Protein AF-A0A961S696-F1 (afdb_monomer)

Solvent-accessible surface area (backbone atoms only — not comparable to full-atom values): 10939 Å² total; per-residue (Å²): 118,86,82,68,58,79,94,33,29,43,33,52,45,24,25,41,65,41,51,75,72,65,52,53,71,66,63,35,52,54,51,33,55,53,41,26,50,75,64,73,42,70,90,41,42,86,39,52,52,89,80,47,53,74,67,54,49,50,43,50,48,51,37,27,63,50,55,74,67,54,72,62,45,81,37,68,44,78,56,74,91,49,58,70,73,61,32,56,55,50,47,54,49,51,39,51,52,37,64,74,67,68,40,47,70,50,77,47,69,92,51,52,67,59,47,56,73,57,42,76,63,39,75,44,70,53,96,93,38,79,69,44,74,40,38,38,71,47,46,69,77,58,42,82,43,70,67,49,39,50,63,67,42,95,59,84,85,74,89,76,58,97,82,43,48,58,97,85,38,72,48,87,90,67,71,81,75,82,73,82,128

pLDDT: mean 86.42, std 13.94, range [35.19, 98.0]

Radius of gyration: 22.57 Å; 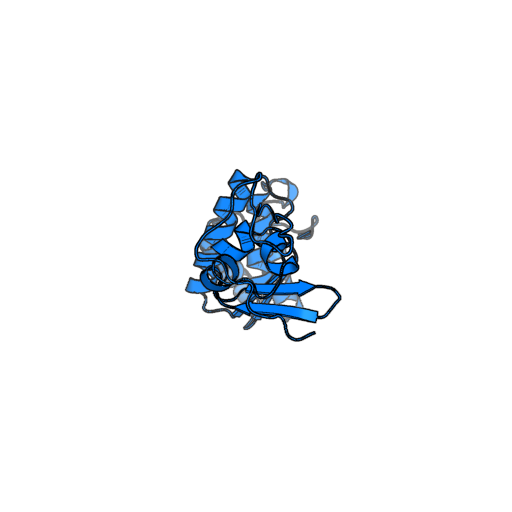Cα contacts (8 Å, |Δi|>4): 211; chains: 1; bounding box: 60×27×62 Å

Structure (mmCIF, N/CA/C/O backbone):
data_AF-A0A961S696-F1
#
_entry.id   AF-A0A961S696-F1
#
loop_
_atom_site.group_PDB
_atom_site.id
_atom_site.type_symbol
_atom_site.label_atom_id
_atom_site.label_alt_id
_atom_site.label_comp_id
_atom_site.label_asym_id
_atom_site.label_entity_id
_atom_site.label_seq_id
_atom_site.pdbx_PDB_ins_code
_atom_site.Cartn_x
_atom_site.Cartn_y
_atom_site.Cartn_z
_atom_site.occupancy
_atom_site.B_iso_or_equiv
_atom_site.auth_seq_id
_atom_site.auth_comp_id
_atom_site.auth_asym_id
_atom_site.auth_atom_id
_atom_site.pdbx_PDB_model_num
ATOM 1 N N . SER A 1 1 ? 1.425 10.814 0.928 1.00 42.38 1 SER A N 1
ATOM 2 C CA . SER A 1 1 ? 1.347 11.245 2.350 1.00 42.38 1 SER A CA 1
ATOM 3 C C . SER A 1 1 ? 0.050 10.742 2.979 1.00 42.38 1 SER A C 1
ATOM 5 O O . SER A 1 1 ? -1.004 11.329 2.753 1.00 42.38 1 SER A O 1
ATOM 7 N N . LEU A 1 2 ? 0.071 9.616 3.705 1.00 57.81 2 LEU A N 1
ATOM 8 C CA . LEU A 1 2 ? -1.141 9.082 4.343 1.00 57.81 2 LEU A CA 1
ATOM 9 C C . LEU A 1 2 ? -1.391 9.795 5.679 1.00 57.81 2 LEU A C 1
ATOM 11 O O . LEU A 1 2 ? -0.964 9.351 6.744 1.00 57.81 2 LEU A O 1
ATOM 15 N N . ALA A 1 3 ? -2.080 10.934 5.612 1.00 69.94 3 ALA A N 1
ATOM 16 C CA . ALA A 1 3 ? -2.466 11.703 6.787 1.00 69.94 3 ALA A CA 1
ATOM 17 C C . ALA A 1 3 ? -3.555 10.955 7.576 1.00 69.94 3 ALA A C 1
ATOM 19 O O . ALA A 1 3 ? -4.744 10.951 7.232 1.00 69.94 3 ALA A O 1
ATOM 20 N N . LEU A 1 4 ? -3.137 10.271 8.635 1.00 90.25 4 LEU A N 1
ATOM 21 C CA . LEU A 1 4 ? -4.025 9.873 9.720 1.00 90.25 4 LEU A CA 1
ATOM 22 C C . LEU A 1 4 ? -4.498 11.128 10.460 1.00 90.25 4 LEU A C 1
ATOM 24 O O . LEU A 1 4 ? -3.760 12.106 10.564 1.00 90.25 4 LEU A O 1
ATOM 28 N N . PHE A 1 5 ? -5.724 11.111 10.972 1.00 93.50 5 PHE A N 1
ATOM 29 C CA . PHE A 1 5 ? -6.254 12.216 11.761 1.00 93.50 5 PHE A CA 1
ATOM 30 C C . PHE A 1 5 ? -5.535 12.246 13.116 1.00 93.50 5 PHE A C 1
ATOM 32 O O . PHE A 1 5 ? -5.688 11.294 13.885 1.00 93.50 5 PHE A O 1
ATOM 39 N N . PRO A 1 6 ? -4.757 13.300 13.431 1.00 91.75 6 PRO A N 1
ATOM 40 C CA . PRO A 1 6 ? -3.889 13.313 14.611 1.00 91.75 6 PRO A CA 1
ATOM 41 C C . PRO A 1 6 ? -4.663 13.450 15.928 1.00 91.75 6 PRO A C 1
ATOM 43 O O . PRO A 1 6 ? -4.148 13.097 16.982 1.00 91.75 6 PRO A O 1
ATOM 46 N N . HIS A 1 7 ? -5.896 13.958 15.863 1.00 92.69 7 HIS A N 1
ATOM 47 C CA . HIS A 1 7 ? -6.803 14.113 17.000 1.00 92.69 7 HIS A CA 1
ATOM 48 C C . HIS A 1 7 ? -7.627 12.847 17.292 1.00 92.69 7 HIS A C 1
ATOM 50 O O . HIS A 1 7 ? -8.402 12.837 18.244 1.00 92.69 7 HIS A O 1
ATOM 56 N N . LEU A 1 8 ? -7.494 11.801 16.469 1.00 95.38 8 LEU A N 1
ATOM 57 C CA . LEU A 1 8 ? -8.117 10.498 16.687 1.00 95.38 8 LEU A CA 1
ATOM 58 C C . LEU A 1 8 ? -7.036 9.473 17.052 1.00 95.38 8 LEU A C 1
ATOM 60 O O . LEU A 1 8 ? -5.897 9.553 16.587 1.00 95.38 8 LEU A O 1
ATOM 64 N N . ASP A 1 9 ? -7.407 8.484 17.855 1.00 97.00 9 ASP A N 1
ATOM 65 C CA . ASP A 1 9 ? -6.610 7.276 18.060 1.00 97.00 9 ASP A CA 1
ATOM 66 C C . ASP A 1 9 ? -6.654 6.364 16.815 1.00 97.00 9 ASP A C 1
ATOM 68 O O . ASP A 1 9 ? -7.228 6.698 15.766 1.00 97.00 9 ASP A O 1
ATOM 72 N N . VAL A 1 10 ? -5.984 5.214 16.891 1.00 97.50 10 VAL A N 1
ATOM 73 C CA . VAL A 1 10 ? -5.963 4.233 15.798 1.00 97.50 10 VAL A CA 1
ATOM 74 C C . VAL A 1 10 ? -7.366 3.727 15.471 1.00 97.50 10 VAL A C 1
ATOM 76 O O . VAL A 1 10 ? -7.753 3.709 14.300 1.00 97.50 10 VAL A O 1
ATOM 79 N N . GLY A 1 11 ? -8.130 3.327 16.487 1.00 97.62 11 GLY A N 1
ATOM 80 C CA . GLY A 1 11 ? -9.474 2.785 16.321 1.00 97.62 11 GLY A CA 1
ATOM 81 C C . GLY A 1 11 ? -10.418 3.810 15.703 1.00 97.62 11 GLY A C 1
ATOM 82 O O . GLY A 1 11 ? -11.126 3.505 14.747 1.00 97.62 11 GLY A O 1
ATOM 83 N N . GLY A 1 12 ? -10.355 5.055 16.166 1.00 97.31 12 GLY A N 1
ATOM 84 C CA . GLY A 1 12 ? -11.089 6.191 15.630 1.00 97.31 12 GLY A CA 1
ATOM 85 C C . GLY A 1 12 ? -10.726 6.492 14.182 1.00 97.31 12 GLY A C 1
ATOM 86 O O . GLY A 1 12 ? -11.626 6.739 13.381 1.00 97.31 12 GLY A O 1
ATOM 87 N N . ASN A 1 13 ? -9.445 6.402 13.809 1.00 97.62 13 ASN A N 1
ATOM 88 C CA . ASN A 1 13 ? -9.023 6.524 12.412 1.00 97.62 13 ASN A CA 1
ATOM 89 C C . ASN A 1 13 ? -9.641 5.432 11.531 1.00 97.62 13 ASN A C 1
ATOM 91 O O . ASN A 1 13 ? -10.190 5.755 10.479 1.00 97.62 13 ASN A O 1
ATOM 95 N N . ILE A 1 14 ? -9.581 4.166 11.953 1.00 97.50 14 ILE A N 1
ATOM 96 C CA . ILE A 1 14 ? -10.117 3.031 11.185 1.00 97.50 14 ILE A CA 1
ATOM 97 C C . ILE A 1 14 ? -11.652 3.087 11.113 1.00 97.50 14 ILE A C 1
ATOM 99 O O . ILE A 1 14 ? -12.229 2.869 10.051 1.00 97.50 14 ILE A O 1
ATOM 103 N N . ALA A 1 15 ? -12.328 3.440 12.209 1.00 97.62 15 ALA A N 1
ATOM 104 C CA . ALA A 1 15 ? -13.786 3.537 12.280 1.00 97.62 15 ALA A CA 1
ATOM 105 C C . ALA A 1 15 ? -14.362 4.765 11.560 1.00 97.62 15 ALA A C 1
ATOM 107 O O . ALA A 1 15 ? -15.574 4.827 11.332 1.00 97.62 15 ALA A O 1
ATOM 108 N N . TYR A 1 16 ? -13.536 5.763 11.235 1.00 96.88 16 TYR A N 1
ATOM 109 C CA . TYR A 1 16 ? -13.994 7.053 10.721 1.00 96.88 16 TYR A CA 1
ATOM 110 C C . TYR A 1 16 ? -14.881 6.945 9.464 1.00 96.88 16 TYR A C 1
ATOM 112 O O . TYR A 1 16 ? -15.974 7.519 9.474 1.00 96.88 16 TYR A O 1
ATOM 120 N N . PRO A 1 17 ? -14.522 6.170 8.418 1.00 95.44 17 PRO A N 1
ATOM 121 C CA . PRO A 1 17 ? -15.367 6.043 7.228 1.00 95.44 17 PRO A CA 1
ATOM 122 C C . PRO A 1 17 ? -16.728 5.398 7.524 1.00 95.44 17 PRO A C 1
ATOM 124 O O . PRO A 1 17 ? -17.750 5.818 6.983 1.00 95.44 17 PRO A O 1
ATOM 127 N N . LEU A 1 18 ? -16.763 4.411 8.425 1.00 96.50 18 LEU A N 1
ATOM 128 C CA . LEU A 1 18 ? -17.997 3.743 8.857 1.00 96.50 18 LEU A CA 1
ATOM 129 C C . LEU A 1 18 ? -18.885 4.679 9.682 1.00 96.50 18 LEU A C 1
ATOM 131 O O . LEU A 1 18 ? -20.102 4.684 9.515 1.00 96.50 18 LEU A O 1
ATOM 135 N N . LYS A 1 19 ? -18.277 5.514 10.536 1.00 96.06 19 LYS A N 1
ATOM 136 C CA . LYS A 1 19 ? -18.985 6.554 11.296 1.00 96.06 19 LYS A CA 1
ATOM 137 C C . LYS A 1 19 ? -19.687 7.538 10.359 1.00 96.06 19 LYS A C 1
ATOM 139 O O . LYS A 1 19 ? -20.842 7.865 10.607 1.00 96.06 19 LYS A O 1
ATOM 144 N N . ILE A 1 20 ? -19.024 7.976 9.286 1.00 95.94 20 ILE A N 1
ATOM 145 C CA . ILE A 1 20 ? -19.632 8.864 8.279 1.00 95.94 20 ILE A CA 1
ATOM 146 C C . ILE A 1 20 ? -20.80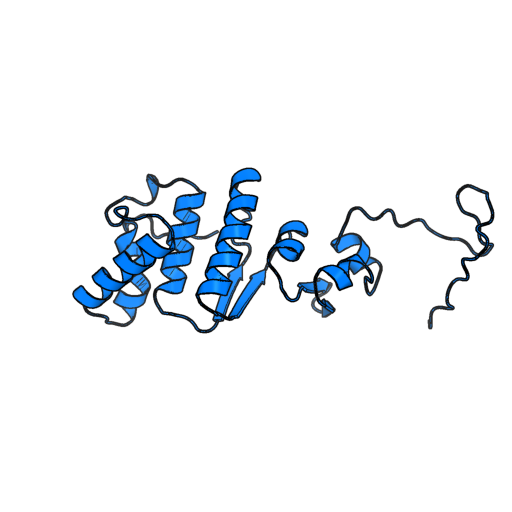5 8.180 7.566 1.00 95.94 20 ILE A C 1
ATOM 148 O O . ILE A 1 20 ? -21.807 8.823 7.276 1.00 95.94 20 ILE A O 1
ATOM 152 N N . ARG A 1 21 ? -20.710 6.870 7.319 1.00 94.62 21 ARG A N 1
ATOM 153 C CA . ARG A 1 21 ? -21.785 6.061 6.719 1.00 94.62 21 ARG A CA 1
ATOM 154 C C . ARG A 1 21 ? -22.937 5.739 7.682 1.00 94.62 21 ARG A C 1
ATOM 156 O O . ARG A 1 21 ? -23.853 5.029 7.286 1.00 94.62 21 ARG A O 1
ATOM 163 N N . GLY A 1 22 ? -22.902 6.238 8.919 1.00 95.62 22 GLY A N 1
ATOM 164 C CA . GLY A 1 22 ? -23.960 6.026 9.906 1.00 95.62 22 GLY A CA 1
ATOM 165 C C . GLY A 1 22 ? -23.960 4.642 10.558 1.00 95.62 22 GLY A C 1
ATOM 166 O O . GLY A 1 22 ? -24.955 4.270 11.172 1.00 95.62 22 GLY A O 1
ATOM 167 N N . ALA A 1 23 ? -22.867 3.876 10.454 1.00 96.88 23 ALA A N 1
ATOM 168 C CA . ALA A 1 23 ? -22.763 2.584 11.128 1.00 96.88 23 ALA A CA 1
ATOM 169 C C . ALA A 1 23 ? -22.818 2.751 12.658 1.00 96.88 23 ALA A C 1
ATOM 171 O O . ALA A 1 23 ? -22.197 3.659 13.229 1.00 96.88 23 ALA A O 1
ATOM 172 N N . ASP A 1 24 ? -23.529 1.848 13.333 1.00 97.50 24 ASP A N 1
ATOM 173 C CA . ASP A 1 24 ? -23.664 1.862 14.786 1.00 97.50 24 ASP A CA 1
ATOM 174 C C . ASP A 1 24 ? -22.318 1.592 15.496 1.00 97.50 24 ASP A C 1
ATOM 176 O O . ASP A 1 24 ? -21.276 1.322 14.890 1.00 97.50 24 ASP A O 1
ATOM 180 N N . ARG A 1 25 ? -22.290 1.751 16.823 1.00 96.50 25 ARG A N 1
ATOM 181 C CA . ARG A 1 25 ? -21.055 1.594 17.608 1.00 96.50 25 ARG A CA 1
ATOM 182 C C . ARG A 1 25 ? -20.530 0.155 17.612 1.00 96.50 25 ARG A C 1
ATOM 184 O O . ARG A 1 25 ? -19.317 -0.014 17.525 1.00 96.50 25 ARG A O 1
ATOM 191 N N . ALA A 1 26 ? -21.405 -0.840 17.715 1.00 97.44 26 ALA A N 1
ATOM 192 C CA . ALA A 1 26 ? -21.004 -2.240 17.793 1.00 97.44 26 ALA A CA 1
ATOM 193 C C . ALA A 1 26 ? -20.401 -2.703 16.460 1.00 97.44 26 ALA A C 1
ATOM 195 O O . ALA A 1 26 ? -19.306 -3.263 16.446 1.00 97.44 26 ALA A O 1
ATOM 196 N N . THR A 1 27 ? -21.042 -2.351 15.342 1.00 96.75 27 THR A N 1
ATOM 197 C CA . THR A 1 27 ? -20.546 -2.633 13.987 1.00 96.75 27 THR A CA 1
ATOM 198 C C . THR A 1 27 ? -19.171 -2.008 13.748 1.00 96.75 27 THR A C 1
ATOM 200 O O . THR A 1 27 ? -18.261 -2.662 13.238 1.00 96.75 27 THR A O 1
ATOM 203 N N . ARG A 1 28 ? -18.978 -0.747 14.162 1.00 97.56 28 ARG A N 1
ATOM 204 C CA . ARG A 1 28 ? -17.674 -0.073 14.053 1.00 97.56 28 ARG A CA 1
ATOM 205 C C . ARG A 1 28 ? -16.596 -0.774 14.871 1.00 97.56 28 ARG A C 1
ATOM 207 O O . ARG A 1 28 ? -15.510 -0.993 14.349 1.00 97.56 28 ARG A O 1
ATOM 214 N N . GLN A 1 29 ? -16.893 -1.126 16.120 1.00 96.88 29 GLN A N 1
ATOM 215 C CA . GLN A 1 29 ? -15.925 -1.765 17.010 1.00 96.88 29 GLN A CA 1
ATOM 216 C C . GLN A 1 29 ? -15.487 -3.132 16.471 1.00 96.88 29 GLN A C 1
ATOM 218 O O . GLN A 1 29 ? -14.290 -3.387 16.351 1.00 96.88 29 GLN A O 1
ATOM 223 N N . ALA A 1 30 ? -16.447 -3.963 16.053 1.00 97.50 30 ALA A N 1
ATOM 224 C CA . ALA A 1 30 ? -16.164 -5.269 15.467 1.00 97.50 30 ALA A CA 1
ATOM 225 C C . ALA A 1 30 ? -15.271 -5.152 14.221 1.00 97.50 30 ALA A C 1
ATOM 227 O O . ALA A 1 30 ? -14.275 -5.866 14.091 1.00 97.50 30 ALA A O 1
ATOM 228 N N . ARG A 1 31 ? -15.572 -4.195 13.333 1.00 97.31 31 ARG A N 1
ATOM 229 C CA . ARG A 1 31 ? -14.787 -3.969 12.114 1.00 97.31 31 ARG A CA 1
ATOM 230 C C . ARG A 1 31 ? -13.383 -3.427 12.399 1.00 97.31 31 ARG A C 1
ATOM 232 O O . ARG A 1 31 ? -12.436 -3.808 11.716 1.00 97.31 31 ARG A O 1
ATOM 239 N N . VAL A 1 32 ? -13.223 -2.561 13.403 1.00 98.00 32 VAL A N 1
ATOM 240 C CA . VAL A 1 32 ? -11.900 -2.090 13.848 1.00 98.00 32 VAL A CA 1
ATOM 241 C C . VAL A 1 32 ? -11.054 -3.260 14.338 1.00 98.00 32 VAL A C 1
ATOM 243 O O . VAL A 1 32 ? -9.907 -3.392 13.924 1.00 98.00 32 VAL A O 1
ATOM 246 N N . GLU A 1 33 ? -11.605 -4.125 15.185 1.00 97.75 33 GLU A N 1
ATOM 247 C CA . GLU A 1 33 ? -10.878 -5.277 15.727 1.00 97.75 33 GLU A CA 1
ATOM 248 C C . GLU A 1 33 ? -10.472 -6.279 14.644 1.00 97.75 33 GLU A C 1
ATOM 250 O O . GLU A 1 33 ? -9.344 -6.777 14.658 1.00 97.75 33 GLU A O 1
ATOM 255 N N . GLU A 1 34 ? -11.361 -6.546 13.687 1.00 96.69 34 GLU A N 1
ATOM 256 C CA . GLU A 1 34 ? -11.069 -7.367 12.512 1.00 96.69 34 GLU A CA 1
ATOM 257 C C . GLU A 1 34 ? -9.877 -6.801 11.726 1.00 96.69 34 GLU A C 1
ATOM 259 O O . GLU A 1 34 ? -8.902 -7.507 11.462 1.00 96.69 34 GLU A O 1
ATOM 264 N N . LEU A 1 35 ? -9.916 -5.506 11.407 1.00 96.12 35 LEU A N 1
ATOM 265 C CA . LEU A 1 35 ? -8.873 -4.861 10.614 1.00 96.12 35 LEU A CA 1
ATOM 266 C C . LEU A 1 35 ? -7.550 -4.734 11.364 1.00 96.12 35 LEU A C 1
ATOM 268 O O . LEU A 1 35 ? -6.496 -4.882 10.754 1.00 96.12 35 LEU A O 1
ATOM 272 N N . LEU A 1 36 ? -7.583 -4.513 12.679 1.00 97.06 36 LEU A N 1
ATOM 273 C CA . LEU A 1 36 ? -6.382 -4.516 13.513 1.00 97.06 36 LEU A CA 1
ATOM 274 C C . LEU A 1 36 ? -5.697 -5.884 13.514 1.00 97.06 36 LEU A C 1
ATOM 276 O O . LEU A 1 36 ? -4.470 -5.944 13.464 1.00 97.06 36 LEU A O 1
ATOM 280 N N . LYS A 1 37 ? -6.462 -6.982 13.532 1.00 95.12 37 LYS A N 1
ATOM 281 C CA . LYS A 1 37 ? -5.904 -8.335 13.385 1.00 95.12 37 LYS A CA 1
ATOM 282 C C . LYS A 1 37 ? -5.300 -8.529 11.997 1.00 95.12 37 LYS A C 1
ATOM 284 O O . LYS A 1 37 ? -4.177 -9.015 11.900 1.00 95.12 37 LYS A O 1
ATOM 289 N N . LEU A 1 38 ? -6.010 -8.092 10.956 1.00 92.25 38 LEU A N 1
ATOM 290 C CA . LEU A 1 38 ? -5.580 -8.213 9.563 1.00 92.25 38 LEU A CA 1
ATOM 291 C C . LEU A 1 38 ? -4.244 -7.505 9.290 1.00 92.25 38 LEU A C 1
ATOM 293 O O . LEU A 1 38 ? -3.410 -8.029 8.566 1.00 92.25 38 LEU A O 1
ATOM 297 N N . ILE A 1 39 ? -4.011 -6.342 9.902 1.00 91.62 39 ILE A N 1
ATOM 298 C CA . ILE A 1 39 ? -2.752 -5.589 9.757 1.00 91.62 39 ILE A CA 1
ATOM 299 C C . ILE A 1 39 ? -1.695 -5.935 10.824 1.00 91.62 39 ILE A C 1
ATOM 301 O O . ILE A 1 39 ? -0.698 -5.222 10.971 1.00 91.62 39 ILE A O 1
ATOM 305 N N . HIS A 1 40 ? -1.904 -6.999 11.604 1.00 92.12 40 HIS A N 1
ATOM 306 C CA . HIS A 1 40 ? -1.031 -7.425 12.705 1.00 92.12 40 HIS A CA 1
ATOM 307 C C . HIS A 1 40 ? -0.767 -6.345 13.776 1.00 92.12 40 HIS A C 1
ATOM 309 O O . HIS A 1 40 ? 0.344 -6.231 14.294 1.00 92.12 40 HIS A O 1
ATOM 315 N N . LEU A 1 41 ? -1.784 -5.554 14.131 1.00 95.31 41 LEU A N 1
ATOM 316 C CA . LEU A 1 41 ? -1.755 -4.580 15.233 1.00 95.31 41 LEU A CA 1
ATOM 317 C C . LEU A 1 41 ? -2.883 -4.813 16.266 1.00 95.31 41 LEU A C 1
ATOM 319 O O . LEU A 1 41 ? -3.572 -3.862 16.648 1.00 95.31 41 LEU A O 1
ATOM 323 N N . PRO A 1 42 ? -3.112 -6.049 16.753 1.00 96.00 42 PRO A N 1
ATOM 324 C CA . PRO A 1 42 ? -4.133 -6.292 17.771 1.00 96.00 42 PRO A CA 1
ATOM 325 C C . PRO A 1 42 ? -3.841 -5.482 19.046 1.00 96.00 42 PRO A C 1
ATOM 327 O O . PRO A 1 42 ? -2.693 -5.358 19.467 1.00 96.00 42 PRO A O 1
ATOM 330 N N . GLY A 1 43 ? -4.882 -4.912 19.658 1.00 95.31 43 GLY A N 1
ATOM 331 C CA . GLY A 1 43 ? -4.755 -4.111 20.884 1.00 95.31 43 GLY A CA 1
ATOM 332 C C . GLY A 1 43 ? -4.248 -2.676 20.683 1.00 95.31 43 GLY A C 1
ATOM 333 O O . GLY A 1 43 ? -4.056 -1.960 21.659 1.00 95.31 43 GLY A O 1
ATOM 334 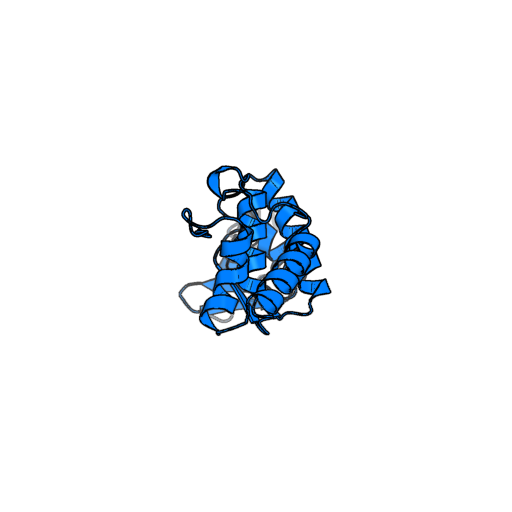N N . PHE A 1 44 ? -4.048 -2.217 19.443 1.00 97.31 44 PHE A N 1
ATOM 335 C CA . PHE A 1 44 ? -3.601 -0.842 19.174 1.00 97.31 44 PHE A CA 1
ATOM 336 C C . PHE A 1 44 ? -4.737 0.188 19.118 1.00 97.31 44 PHE A C 1
ATOM 338 O O . PHE A 1 44 ? -4.437 1.361 18.918 1.00 97.31 44 PHE A O 1
ATOM 345 N N . ALA A 1 45 ? -6.002 -0.215 19.284 1.00 96.88 45 ALA A N 1
ATOM 346 C CA . ALA A 1 45 ? -7.177 0.636 19.061 1.00 96.88 45 ALA A CA 1
ATOM 347 C C . ALA A 1 45 ? -7.089 1.993 19.781 1.00 96.88 45 ALA A C 1
ATOM 349 O O . ALA A 1 45 ? -7.201 3.030 19.131 1.00 96.88 45 ALA A O 1
ATOM 350 N N . ASP A 1 46 ? -6.775 1.986 21.076 1.00 97.19 46 ASP A N 1
ATOM 351 C CA . ASP A 1 46 ? -6.746 3.196 21.911 1.00 97.19 46 ASP A CA 1
ATOM 352 C C . ASP A 1 46 ? -5.409 3.958 21.827 1.00 97.19 46 ASP A C 1
ATOM 354 O O . ASP A 1 46 ? -5.155 4.919 22.559 1.00 97.19 46 ASP A O 1
ATOM 358 N N . ARG A 1 47 ? -4.483 3.516 20.963 1.00 96.62 47 ARG A N 1
ATOM 359 C CA . ARG A 1 47 ? -3.154 4.121 20.872 1.00 96.62 47 ARG A CA 1
ATOM 360 C C . ARG A 1 47 ? -3.233 5.439 20.093 1.00 96.62 47 ARG A C 1
ATOM 362 O O . ARG A 1 47 ? -3.803 5.477 19.002 1.00 96.62 47 ARG A O 1
ATOM 369 N N . PRO A 1 48 ? -2.606 6.523 20.577 1.00 95.88 48 PRO A N 1
ATOM 370 C CA . PRO A 1 48 ? -2.514 7.750 19.798 1.00 95.88 48 PRO A CA 1
ATOM 371 C C . PRO A 1 48 ? -1.590 7.552 18.591 1.00 95.88 48 PRO A C 1
ATOM 373 O O . PRO A 1 48 ? -0.524 6.938 18.700 1.00 95.88 48 PRO A O 1
ATOM 376 N N . VAL A 1 49 ? -1.968 8.129 17.448 1.00 93.56 49 VAL A N 1
ATOM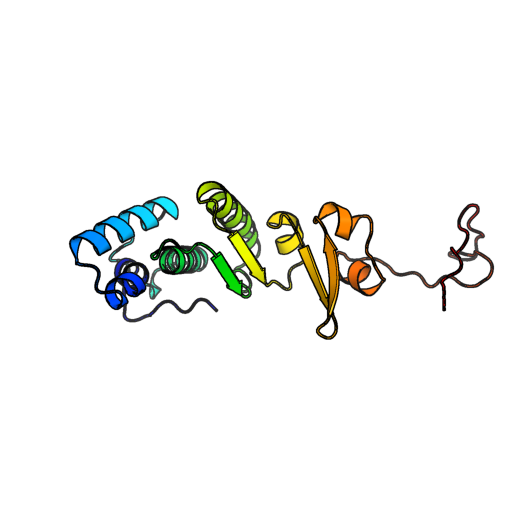 377 C CA . VAL A 1 49 ? -1.237 8.009 16.172 1.00 93.56 49 VAL A CA 1
ATOM 378 C C . VAL A 1 49 ? 0.214 8.497 16.270 1.00 93.56 49 VAL A C 1
ATOM 380 O O . VAL A 1 49 ? 1.104 7.937 15.629 1.00 93.56 49 VAL A O 1
ATOM 383 N N . SER A 1 50 ? 0.479 9.502 17.107 1.00 91.75 50 SER A N 1
ATOM 384 C CA . SER A 1 50 ? 1.825 10.043 17.344 1.00 91.75 50 SER A CA 1
ATOM 385 C C . SER A 1 50 ? 2.799 9.031 17.958 1.00 91.75 50 SER A C 1
ATOM 387 O O . SER A 1 50 ? 4.008 9.204 17.831 1.00 91.75 50 SER A O 1
ATOM 389 N N . LYS A 1 51 ? 2.298 7.958 18.588 1.00 93.19 51 LYS A N 1
ATOM 390 C CA . LYS A 1 51 ? 3.113 6.886 19.186 1.00 93.19 51 LYS A CA 1
ATOM 391 C C . LYS A 1 51 ? 3.363 5.702 18.244 1.00 93.19 51 LYS A C 1
ATOM 393 O O . LYS A 1 51 ? 3.920 4.697 18.678 1.00 93.19 51 LYS A O 1
ATOM 398 N N . LEU A 1 52 ? 2.928 5.787 16.988 1.00 92.00 52 LEU A N 1
ATOM 399 C CA . LEU A 1 52 ? 3.136 4.744 15.986 1.00 92.00 52 LEU A CA 1
ATOM 400 C C . LEU A 1 52 ? 4.446 4.963 15.225 1.00 92.00 52 LEU A C 1
ATOM 402 O O . LEU A 1 52 ? 4.787 6.100 14.900 1.00 92.00 52 LEU A O 1
ATOM 406 N N . SER A 1 53 ? 5.140 3.883 14.864 1.00 90.12 53 SER A N 1
ATOM 407 C CA . SER A 1 53 ? 6.234 3.929 13.883 1.00 90.12 53 SER A CA 1
ATOM 408 C C . SER A 1 53 ? 5.718 4.271 12.475 1.00 90.12 53 SER A C 1
ATOM 410 O O . SER A 1 53 ? 4.513 4.233 12.220 1.00 90.12 53 SER A O 1
ATOM 412 N N . GLY A 1 54 ? 6.611 4.580 11.527 1.00 87.44 54 GLY A N 1
ATOM 413 C CA . GLY A 1 54 ? 6.225 4.860 10.133 1.00 87.44 54 GLY A CA 1
ATOM 414 C C . GLY A 1 54 ? 5.400 3.734 9.498 1.00 87.44 54 GLY A C 1
ATOM 415 O O . GLY A 1 54 ? 4.324 3.984 8.960 1.00 87.44 54 GLY A O 1
ATOM 416 N N . GLY A 1 55 ? 5.843 2.485 9.660 1.00 87.44 55 GLY A N 1
ATOM 417 C CA . GLY A 1 55 ? 5.151 1.310 9.120 1.00 87.44 55 GLY A CA 1
ATOM 418 C C . GLY A 1 55 ? 3.818 1.045 9.811 1.00 87.44 55 GLY A C 1
ATOM 419 O O . GLY A 1 55 ? 2.828 0.726 9.161 1.00 87.44 55 GLY A O 1
ATOM 420 N N . GLN A 1 56 ? 3.748 1.270 11.125 1.00 92.12 56 GLN A N 1
ATOM 421 C CA . GLN A 1 56 ? 2.487 1.175 11.861 1.00 92.12 56 GLN A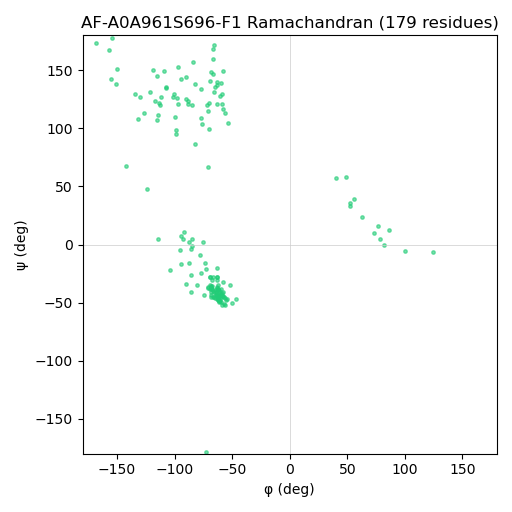 CA 1
ATOM 422 C C . GLN A 1 56 ? 1.476 2.224 11.386 1.00 92.12 56 GLN A C 1
ATOM 424 O O . GLN A 1 56 ? 0.317 1.887 11.163 1.00 92.12 56 GLN A O 1
ATOM 429 N N . ARG A 1 57 ? 1.902 3.477 11.168 1.00 91.81 57 ARG A N 1
ATOM 430 C CA . ARG A 1 57 ? 1.028 4.515 10.591 1.00 91.81 57 ARG A CA 1
ATOM 431 C C . ARG A 1 57 ? 0.519 4.108 9.212 1.00 91.81 57 ARG A C 1
ATOM 433 O O . ARG A 1 57 ? -0.671 4.255 8.943 1.00 91.81 57 ARG A O 1
ATOM 440 N N . GLN A 1 58 ? 1.390 3.543 8.379 1.00 89.62 58 GLN A N 1
ATOM 441 C CA . GLN A 1 58 ? 1.018 3.060 7.053 1.00 89.62 58 GLN A CA 1
ATOM 442 C C . GLN A 1 58 ? -0.058 1.973 7.120 1.00 89.62 58 GLN A C 1
ATOM 444 O O . GLN A 1 58 ? -1.094 2.076 6.465 1.00 89.62 58 GLN A O 1
ATOM 449 N N . ARG A 1 59 ? 0.145 0.964 7.971 1.00 91.94 59 ARG A N 1
ATOM 450 C CA . ARG A 1 59 ? -0.812 -0.127 8.192 1.00 91.94 59 ARG A CA 1
ATOM 451 C C . ARG A 1 59 ? -2.169 0.370 8.677 1.00 91.94 59 ARG A C 1
ATOM 453 O O . ARG A 1 59 ? -3.198 -0.054 8.158 1.00 91.94 59 ARG A O 1
ATOM 460 N N . VAL A 1 60 ? -2.187 1.306 9.626 1.00 94.69 60 VAL A N 1
ATOM 461 C CA . VAL A 1 60 ? -3.436 1.916 10.112 1.00 94.69 60 VAL A CA 1
ATOM 462 C C . VAL A 1 60 ? -4.150 2.673 8.993 1.00 94.69 60 VAL A C 1
ATOM 464 O O . VAL A 1 60 ? -5.374 2.618 8.887 1.00 94.69 60 VAL A O 1
ATOM 467 N N . ALA A 1 61 ? -3.406 3.351 8.123 1.00 92.50 61 ALA A N 1
ATOM 468 C CA . ALA A 1 61 ? -3.993 4.082 7.012 1.00 92.50 61 ALA A CA 1
ATOM 469 C C . ALA A 1 61 ? -4.558 3.150 5.921 1.00 92.50 61 ALA A C 1
ATOM 471 O O . ALA A 1 61 ? -5.637 3.426 5.395 1.00 92.50 61 ALA A O 1
ATOM 472 N N . ILE A 1 62 ? -3.898 2.015 5.659 1.00 91.31 62 ILE A N 1
ATOM 473 C CA . ILE A 1 62 ? -4.422 0.927 4.817 1.00 91.31 62 ILE A CA 1
ATOM 474 C C . ILE A 1 62 ? -5.711 0.359 5.424 1.00 91.31 62 ILE A C 1
ATOM 476 O O . ILE A 1 62 ? -6.731 0.294 4.743 1.00 91.31 62 ILE A O 1
ATOM 480 N N . ALA A 1 63 ? -5.717 0.026 6.719 1.00 93.94 63 ALA A N 1
ATOM 481 C CA . ALA A 1 63 ? -6.918 -0.459 7.400 1.00 93.94 63 ALA A CA 1
ATOM 482 C C . ALA A 1 63 ? -8.075 0.544 7.337 1.00 93.94 63 ALA A C 1
ATOM 484 O O . ALA A 1 63 ? -9.208 0.158 7.061 1.00 93.94 63 ALA A O 1
ATOM 485 N N . ARG A 1 64 ? -7.802 1.841 7.515 1.00 95.12 64 ARG A N 1
ATOM 486 C CA . ARG A 1 64 ? -8.813 2.891 7.337 1.00 95.12 64 ARG A CA 1
ATOM 487 C C . ARG A 1 64 ? -9.416 2.871 5.931 1.00 95.12 64 ARG A C 1
ATOM 489 O O . ARG A 1 64 ? -10.625 3.025 5.803 1.00 95.12 64 ARG A O 1
ATOM 496 N N . ALA A 1 65 ? -8.618 2.665 4.886 1.00 91.69 65 ALA A N 1
ATOM 497 C CA . ALA A 1 65 ? -9.136 2.555 3.521 1.00 91.69 65 ALA A CA 1
ATOM 498 C C . ALA A 1 65 ? -9.970 1.275 3.306 1.00 91.69 65 ALA A C 1
ATOM 500 O O . ALA A 1 65 ? -10.998 1.307 2.631 1.00 91.69 65 ALA A O 1
ATOM 501 N N . LEU A 1 66 ? -9.581 0.167 3.943 1.00 92.31 66 LEU A N 1
ATOM 502 C CA . LEU A 1 66 ? -10.290 -1.117 3.894 1.00 92.31 66 LEU A CA 1
ATOM 503 C C . LEU A 1 66 ? -11.542 -1.177 4.786 1.00 92.31 66 LEU A C 1
ATOM 505 O O . LEU A 1 66 ? -12.335 -2.118 4.676 1.00 92.31 66 LEU A O 1
ATOM 509 N N . ALA A 1 67 ? -11.765 -0.175 5.642 1.00 94.62 67 ALA A N 1
ATOM 510 C CA . ALA A 1 67 ? -12.912 -0.099 6.549 1.00 94.62 67 ALA A CA 1
ATOM 511 C C . ALA A 1 67 ? -14.259 -0.284 5.843 1.00 94.62 67 ALA A C 1
ATOM 513 O O . ALA A 1 67 ? -15.155 -0.905 6.407 1.00 94.62 67 ALA A O 1
ATOM 514 N N . LEU A 1 68 ? -14.377 0.198 4.603 1.00 92.56 68 LEU A N 1
ATOM 515 C CA . LEU A 1 68 ? -15.599 0.125 3.799 1.00 92.56 68 LEU A CA 1
ATOM 516 C C . LEU A 1 68 ? -15.670 -1.084 2.852 1.00 92.56 68 LEU A C 1
ATOM 518 O O . LEU A 1 68 ? -16.580 -1.130 2.030 1.00 92.56 68 LEU A O 1
ATOM 522 N N . SER A 1 69 ? -14.727 -2.028 2.929 1.00 90.56 69 SER A N 1
ATOM 523 C CA . SER A 1 69 ? -14.643 -3.183 2.017 1.00 90.56 69 SER A CA 1
ATOM 524 C C . SER A 1 69 ? -14.746 -2.777 0.533 1.00 90.56 69 SER A C 1
ATOM 526 O O . SER A 1 69 ? -15.671 -3.200 -0.167 1.00 90.56 69 SER A O 1
ATOM 528 N N . PRO A 1 70 ? -13.851 -1.898 0.041 1.00 91.69 70 PRO A N 1
ATOM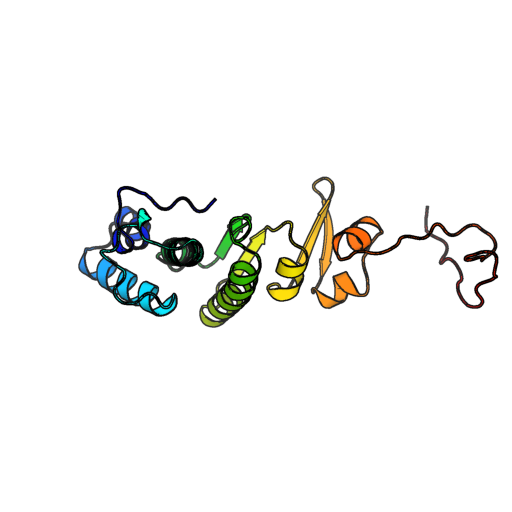 529 C CA . PRO A 1 70 ? -13.943 -1.386 -1.319 1.00 91.69 70 PRO A CA 1
ATOM 530 C C . PRO A 1 70 ? -13.667 -2.485 -2.354 1.00 91.69 70 PRO A C 1
ATOM 532 O O . PRO A 1 70 ? -12.847 -3.371 -2.133 1.00 91.69 70 PRO A O 1
ATOM 535 N N . LYS A 1 71 ? -14.306 -2.386 -3.525 1.00 90.38 71 LYS A N 1
ATOM 536 C CA . LYS A 1 71 ? -14.017 -3.266 -4.676 1.00 90.38 71 LYS A CA 1
ATOM 537 C C . LYS A 1 71 ? -12.733 -2.873 -5.421 1.00 90.38 71 LYS A C 1
ATOM 539 O O . LYS A 1 71 ? -12.135 -3.709 -6.092 1.00 90.38 71 LYS A O 1
ATOM 544 N N . LEU A 1 72 ? -12.338 -1.604 -5.303 1.00 93.19 72 LEU A N 1
ATOM 545 C CA . LEU A 1 72 ? -11.167 -1.001 -5.935 1.00 93.19 72 LEU A CA 1
ATOM 546 C C . LEU A 1 72 ? -10.351 -0.253 -4.879 1.00 93.19 72 LEU A C 1
ATOM 548 O O . LEU A 1 72 ? -10.895 0.602 -4.177 1.00 93.19 72 LEU A O 1
ATOM 552 N N . PHE A 1 73 ? -9.059 -0.552 -4.790 1.00 91.88 73 PHE A N 1
ATOM 553 C CA . PHE A 1 73 ? -8.131 0.087 -3.870 1.00 91.88 73 PHE A CA 1
ATOM 554 C C . PHE A 1 73 ? -7.086 0.891 -4.647 1.00 91.88 73 PHE A C 1
ATOM 556 O O . PHE A 1 73 ? -6.264 0.332 -5.367 1.00 91.88 73 PHE A O 1
ATOM 563 N N . LEU A 1 74 ? -7.144 2.216 -4.529 1.00 92.81 74 LEU A N 1
ATOM 564 C CA . LEU A 1 74 ? -6.219 3.132 -5.194 1.00 92.81 74 LEU A CA 1
ATOM 565 C C . LEU A 1 74 ? -5.177 3.617 -4.190 1.00 92.81 74 LEU A C 1
ATOM 567 O O . LEU A 1 74 ? -5.535 4.121 -3.123 1.00 92.81 74 LEU A O 1
ATOM 571 N N . LEU A 1 75 ? -3.903 3.468 -4.532 1.00 90.69 75 LEU A N 1
ATOM 572 C CA . LEU A 1 75 ? -2.778 3.855 -3.693 1.00 90.69 75 LEU A CA 1
ATOM 573 C C . LEU A 1 75 ? -1.846 4.771 -4.482 1.00 90.69 75 LEU A C 1
ATOM 575 O O . LEU A 1 75 ? -1.205 4.329 -5.430 1.00 90.69 75 LEU A O 1
ATOM 579 N N . ASP A 1 76 ? -1.769 6.033 -4.070 1.00 91.06 76 ASP A N 1
ATOM 580 C CA . ASP A 1 76 ? -0.895 7.034 -4.682 1.00 91.06 76 ASP A CA 1
ATOM 581 C C . ASP A 1 76 ? 0.378 7.213 -3.847 1.00 91.06 76 ASP A C 1
ATOM 583 O O . ASP A 1 76 ? 0.319 7.670 -2.700 1.00 91.06 76 ASP A O 1
ATOM 587 N N . GLU A 1 77 ? 1.503 6.751 -4.394 1.00 89.75 77 GLU A N 1
ATOM 588 C CA . GLU A 1 77 ? 2.818 6.669 -3.753 1.00 89.75 77 GLU A CA 1
ATOM 589 C C . GLU A 1 77 ? 2.764 6.215 -2.283 1.00 89.75 77 GLU A C 1
ATOM 591 O O . GLU A 1 77 ? 3.212 6.921 -1.368 1.00 89.75 77 GLU A O 1
ATOM 596 N N . PRO A 1 78 ? 2.185 5.031 -2.003 1.00 86.00 78 PRO A N 1
ATOM 597 C CA . PRO A 1 78 ? 1.887 4.631 -0.635 1.00 86.00 78 PRO A CA 1
ATOM 598 C C . PRO A 1 78 ? 3.137 4.472 0.236 1.00 86.00 78 PRO A C 1
ATOM 600 O O . PRO A 1 78 ? 3.039 4.653 1.447 1.00 86.00 78 PRO A O 1
ATOM 603 N N . LEU A 1 79 ? 4.293 4.133 -0.340 1.00 88.38 79 LEU A N 1
ATOM 604 C CA . LEU A 1 79 ? 5.483 3.724 0.413 1.00 88.38 79 LEU A CA 1
ATOM 605 C C . LEU A 1 79 ? 6.674 4.692 0.293 1.00 88.38 79 LEU A C 1
ATOM 607 O O . LEU A 1 79 ? 7.735 4.432 0.871 1.00 88.38 79 LEU A O 1
ATOM 611 N N . SER A 1 80 ? 6.500 5.832 -0.385 1.00 84.81 80 SER A N 1
ATOM 612 C CA . SER A 1 80 ? 7.586 6.785 -0.669 1.00 84.81 80 SER A CA 1
ATOM 613 C C . SER A 1 80 ? 8.208 7.401 0.592 1.00 84.81 80 SER A C 1
ATOM 615 O O . SER A 1 80 ? 9.396 7.710 0.617 1.00 84.81 80 SER A O 1
ATOM 617 N N . ALA A 1 81 ? 7.438 7.513 1.678 1.00 81.62 81 ALA A N 1
ATOM 618 C CA . ALA A 1 81 ? 7.882 8.103 2.945 1.00 81.62 81 ALA A CA 1
ATOM 619 C C . ALA A 1 81 ? 8.573 7.117 3.914 1.00 81.62 81 ALA A C 1
ATOM 621 O O . ALA A 1 81 ? 8.896 7.498 5.041 1.00 81.62 81 ALA A O 1
ATOM 622 N N . LEU A 1 82 ? 8.746 5.847 3.530 1.00 84.94 82 LEU A N 1
ATOM 623 C CA . LEU A 1 82 ? 9.352 4.811 4.376 1.00 84.94 82 LEU A CA 1
ATOM 624 C C . LEU A 1 82 ? 10.840 4.635 4.058 1.00 84.94 82 LEU A C 1
ATOM 626 O O . LEU A 1 82 ? 11.261 4.875 2.929 1.00 84.94 82 LEU A O 1
ATOM 630 N N . ASP A 1 83 ? 11.637 4.191 5.032 1.00 87.81 83 ASP A N 1
ATOM 631 C CA . ASP A 1 83 ? 13.012 3.750 4.781 1.00 87.81 83 ASP A CA 1
ATOM 632 C C . ASP A 1 83 ? 13.039 2.470 3.927 1.00 87.81 83 ASP A C 1
ATOM 634 O O . ASP A 1 83 ? 12.054 1.737 3.869 1.00 87.81 83 ASP A O 1
ATOM 638 N N . ALA A 1 84 ? 14.167 2.188 3.269 1.00 87.81 84 ALA A N 1
ATOM 639 C CA . ALA A 1 84 ? 14.275 1.097 2.297 1.00 87.81 84 ALA A CA 1
ATOM 640 C C . ALA A 1 84 ? 13.896 -0.282 2.870 1.00 87.81 84 ALA A C 1
ATOM 642 O O . ALA A 1 84 ? 13.126 -1.012 2.251 1.00 87.81 84 ALA A O 1
ATOM 643 N N . LYS A 1 85 ? 14.374 -0.619 4.076 1.00 87.69 85 LYS A N 1
ATOM 644 C CA . LYS A 1 85 ? 14.122 -1.932 4.689 1.00 87.69 85 LYS A CA 1
ATOM 645 C C . LYS A 1 85 ? 12.645 -2.107 5.030 1.00 87.69 85 LYS A C 1
ATOM 647 O O . LYS A 1 85 ? 12.061 -3.160 4.780 1.00 87.69 85 LYS A O 1
ATOM 652 N N . LEU A 1 86 ? 12.039 -1.080 5.620 1.00 86.50 86 LEU A N 1
ATOM 653 C CA . LEU A 1 86 ? 10.622 -1.109 5.949 1.00 86.50 86 LEU A CA 1
ATOM 654 C C . LEU A 1 86 ? 9.746 -1.097 4.692 1.00 86.50 86 LEU A C 1
ATOM 656 O O . LEU A 1 86 ? 8.723 -1.775 4.655 1.00 86.50 86 LEU A O 1
ATOM 660 N N . ARG A 1 87 ? 10.147 -0.345 3.666 1.00 89.75 87 ARG A N 1
ATOM 661 C CA . ARG A 1 87 ? 9.462 -0.280 2.376 1.00 89.75 87 ARG A CA 1
ATOM 662 C C . ARG A 1 87 ? 9.376 -1.658 1.726 1.00 89.75 87 ARG A C 1
ATOM 664 O O . ARG A 1 87 ? 8.270 -2.083 1.416 1.00 89.75 87 ARG A O 1
ATOM 671 N N . GLU A 1 88 ? 10.492 -2.371 1.592 1.00 90.38 88 GLU A N 1
ATOM 672 C CA . GLU A 1 88 ? 10.529 -3.727 1.017 1.00 90.38 88 GLU A CA 1
ATOM 673 C C . GLU A 1 88 ? 9.601 -4.695 1.767 1.00 90.38 88 GLU A C 1
ATOM 675 O O . GLU A 1 88 ? 8.798 -5.396 1.153 1.00 90.38 88 GLU A O 1
ATOM 680 N N . ALA A 1 89 ? 9.635 -4.680 3.104 1.00 89.00 89 ALA A N 1
ATOM 681 C CA . ALA A 1 89 ? 8.733 -5.499 3.914 1.00 89.00 89 ALA A CA 1
ATOM 682 C C . ALA A 1 89 ? 7.253 -5.141 3.674 1.00 89.00 89 ALA A C 1
ATOM 684 O O . ALA A 1 89 ? 6.413 -6.022 3.489 1.00 89.00 89 ALA A O 1
ATOM 685 N N . MET A 1 90 ? 6.934 -3.846 3.622 1.00 89.81 90 MET A N 1
ATOM 686 C CA . MET A 1 90 ? 5.570 -3.369 3.386 1.00 89.81 90 MET A CA 1
ATOM 687 C C . MET A 1 90 ? 5.058 -3.680 1.974 1.00 89.81 90 MET A C 1
ATOM 689 O O . MET A 1 90 ? 3.855 -3.883 1.820 1.00 89.81 90 MET A O 1
ATOM 693 N N . GLN A 1 91 ? 5.924 -3.738 0.955 1.00 91.69 91 GLN A N 1
ATOM 694 C CA . GLN A 1 91 ? 5.542 -4.149 -0.404 1.00 91.69 91 GLN A CA 1
ATOM 695 C C . GLN A 1 91 ? 5.018 -5.590 -0.415 1.00 91.69 91 GLN A C 1
ATOM 697 O O . GLN A 1 91 ? 3.944 -5.866 -0.953 1.00 91.69 91 GLN A O 1
ATOM 702 N N . VAL A 1 92 ? 5.755 -6.501 0.228 1.00 90.56 92 VAL A N 1
ATOM 703 C CA . VAL A 1 92 ? 5.371 -7.915 0.339 1.00 90.56 92 VAL A CA 1
ATOM 704 C C . VAL A 1 92 ? 4.053 -8.058 1.099 1.00 90.56 92 VAL A C 1
ATOM 706 O O . VAL A 1 92 ? 3.151 -8.757 0.639 1.00 90.56 92 VAL A O 1
ATOM 709 N N . GLU A 1 93 ? 3.903 -7.354 2.221 1.00 88.69 93 GLU A N 1
ATOM 710 C CA . GLU A 1 93 ? 2.668 -7.383 3.011 1.00 88.69 93 GLU A CA 1
ATOM 711 C C . GLU A 1 93 ? 1.465 -6.830 2.245 1.00 88.69 93 GLU A C 1
ATOM 713 O O . GLU A 1 93 ? 0.392 -7.429 2.275 1.00 88.69 93 GLU A O 1
ATOM 718 N N . LEU A 1 94 ? 1.626 -5.715 1.525 1.00 89.69 94 LEU A N 1
ATOM 719 C CA . LEU A 1 94 ? 0.561 -5.148 0.696 1.00 89.69 94 LEU A CA 1
ATOM 720 C C . LEU A 1 94 ? 0.116 -6.121 -0.394 1.00 89.69 94 LEU A C 1
ATOM 722 O O . LEU A 1 94 ? -1.087 -6.271 -0.619 1.00 89.69 94 LEU A O 1
ATOM 726 N N . ARG A 1 95 ? 1.066 -6.801 -1.045 1.00 92.00 95 ARG A N 1
ATOM 727 C CA . ARG A 1 95 ? 0.772 -7.818 -2.057 1.00 92.00 95 ARG A CA 1
ATOM 728 C C . ARG A 1 95 ? 0.001 -8.993 -1.460 1.00 92.00 95 ARG A C 1
ATOM 730 O O . ARG A 1 95 ? -1.027 -9.380 -2.007 1.00 92.00 95 ARG A O 1
ATOM 737 N N . GLN A 1 96 ? 0.455 -9.526 -0.329 1.00 90.88 96 GLN A N 1
ATOM 738 C CA . GLN A 1 96 ? -0.221 -10.631 0.360 1.00 90.88 96 GLN A CA 1
ATOM 739 C C . GLN A 1 96 ? -1.633 -10.241 0.804 1.00 90.88 96 GLN A C 1
ATOM 741 O O . GLN A 1 96 ? -2.583 -10.985 0.574 1.00 90.88 96 GLN A O 1
ATOM 746 N N . LEU A 1 97 ? -1.784 -9.047 1.380 1.00 89.69 97 LEU A N 1
ATOM 747 C CA . LEU A 1 97 ? -3.072 -8.512 1.807 1.00 89.69 97 LEU A CA 1
ATOM 748 C C . LEU A 1 97 ? -4.033 -8.354 0.624 1.00 89.69 97 LEU A C 1
ATOM 750 O O . LEU A 1 97 ? -5.194 -8.748 0.709 1.00 89.69 97 LEU A O 1
ATOM 754 N N . GLN A 1 98 ? -3.551 -7.805 -0.493 1.00 90.75 98 GLN A N 1
ATOM 755 C CA . GLN A 1 98 ? -4.335 -7.667 -1.717 1.00 90.75 98 GLN A CA 1
ATOM 756 C C . GLN A 1 98 ? -4.800 -9.032 -2.241 1.00 90.75 98 GLN A C 1
ATOM 758 O O . GLN A 1 98 ? -5.984 -9.184 -2.541 1.00 90.75 98 GLN A O 1
ATOM 763 N N . GLN A 1 99 ? -3.905 -10.023 -2.297 1.00 91.69 99 GLN A N 1
ATOM 764 C CA . GLN A 1 99 ? -4.224 -11.381 -2.746 1.00 91.69 99 GLN A CA 1
ATOM 765 C C . GLN A 1 99 ? -5.235 -12.068 -1.824 1.00 91.69 99 GLN A C 1
ATOM 767 O O . GLN A 1 99 ? -6.185 -12.682 -2.305 1.00 91.69 99 GLN A O 1
ATOM 772 N N . GLN A 1 100 ? -5.068 -11.928 -0.507 1.00 91.00 100 GLN A N 1
ATOM 773 C CA . GLN A 1 100 ? -5.975 -12.496 0.488 1.00 91.00 100 GLN A CA 1
ATOM 774 C C . GLN A 1 100 ? -7.387 -11.906 0.386 1.00 91.00 100 GLN A C 1
ATOM 776 O O . GLN A 1 100 ? -8.369 -12.623 0.567 1.00 91.00 100 GLN A O 1
ATOM 781 N N . LEU A 1 101 ? -7.498 -10.602 0.120 1.00 90.38 101 LEU A N 1
ATOM 782 C CA . LEU A 1 101 ? -8.785 -9.909 0.052 1.00 90.38 101 LEU A CA 1
ATOM 783 C C . LEU A 1 101 ? -9.433 -9.953 -1.340 1.00 90.38 101 LEU A C 1
ATOM 785 O O . LEU A 1 101 ? -10.614 -9.635 -1.462 1.00 90.38 101 LEU A O 1
ATOM 789 N N . GLY A 1 102 ? -8.680 -10.301 -2.389 1.00 92.00 102 GLY A N 1
ATOM 790 C CA . GLY A 1 102 ? -9.175 -10.331 -3.769 1.00 92.00 102 GLY A CA 1
ATOM 791 C C . GLY A 1 102 ? -9.621 -8.962 -4.300 1.00 92.00 102 GLY A C 1
ATOM 792 O O . GLY A 1 102 ? -10.456 -8.885 -5.200 1.00 92.00 102 GLY A O 1
ATOM 793 N N . ILE A 1 103 ? -9.104 -7.871 -3.729 1.00 92.12 103 ILE A N 1
ATOM 794 C CA . ILE A 1 10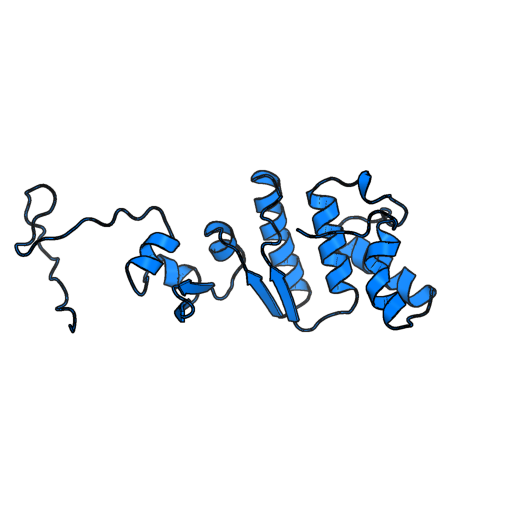3 ? -9.476 -6.506 -4.120 1.00 92.12 103 ILE A CA 1
ATOM 795 C C . ILE A 1 103 ? -8.668 -6.107 -5.357 1.00 92.12 103 ILE A C 1
ATOM 797 O O . ILE A 1 103 ? -7.467 -6.369 -5.437 1.00 92.12 103 ILE A O 1
ATOM 801 N N . THR A 1 104 ? -9.314 -5.451 -6.324 1.00 94.44 104 THR A N 1
ATOM 802 C CA . THR A 1 104 ? -8.587 -4.856 -7.454 1.00 94.44 104 THR A CA 1
ATOM 803 C C . THR A 1 104 ? -7.789 -3.667 -6.937 1.00 94.44 104 THR A C 1
ATOM 805 O O . THR A 1 104 ? -8.381 -2.740 -6.389 1.00 94.44 104 THR A O 1
ATOM 808 N N . THR A 1 105 ? -6.470 -3.670 -7.112 1.00 93.56 105 THR A N 1
ATOM 809 C CA . THR A 1 105 ? -5.597 -2.619 -6.572 1.00 93.56 105 THR A CA 1
ATOM 810 C C . THR A 1 105 ? -4.829 -1.934 -7.691 1.00 93.56 105 THR A C 1
ATOM 812 O O . THR A 1 105 ? -4.215 -2.602 -8.518 1.00 93.56 105 THR A O 1
ATOM 815 N N . ILE A 1 106 ? -4.840 -0.602 -7.694 1.00 95.12 106 ILE A N 1
ATOM 816 C CA . ILE A 1 106 ? -3.993 0.223 -8.560 1.00 95.12 106 ILE A CA 1
ATOM 817 C C . ILE A 1 106 ? -3.025 0.973 -7.656 1.00 95.12 106 ILE A C 1
ATOM 819 O O . ILE A 1 106 ? -3.446 1.718 -6.769 1.00 95.12 106 ILE A O 1
ATOM 823 N N . VAL A 1 107 ? -1.732 0.767 -7.890 1.00 93.38 107 VAL A N 1
ATOM 824 C CA . VAL A 1 107 ? -0.656 1.471 -7.194 1.00 93.38 107 VAL A CA 1
ATOM 825 C C . VAL A 1 107 ? 0.035 2.389 -8.187 1.00 93.38 107 VAL A C 1
ATOM 827 O O . VAL A 1 107 ? 0.468 1.938 -9.245 1.00 93.38 107 VAL A O 1
ATOM 830 N N . VAL A 1 108 ? 0.142 3.665 -7.837 1.00 94.12 108 VAL A N 1
ATOM 831 C CA . VAL A 1 108 ? 0.983 4.633 -8.535 1.00 94.12 108 VAL A CA 1
ATOM 832 C C . VAL A 1 108 ? 2.284 4.749 -7.755 1.00 94.12 108 VAL A C 1
ATOM 834 O O . VAL A 1 108 ? 2.275 4.958 -6.542 1.00 94.12 108 VAL A O 1
ATOM 837 N N . THR A 1 109 ? 3.401 4.560 -8.445 1.00 91.38 109 THR A N 1
ATOM 838 C CA . THR A 1 109 ? 4.739 4.674 -7.870 1.00 91.38 109 THR A CA 1
ATOM 839 C C . THR A 1 109 ? 5.719 5.137 -8.938 1.00 91.38 109 THR A C 1
ATOM 841 O O . THR A 1 109 ? 5.536 4.859 -10.125 1.00 91.38 109 THR A O 1
ATOM 844 N N . HIS A 1 110 ? 6.760 5.837 -8.502 1.00 88.62 110 HIS A N 1
ATOM 845 C CA . HIS A 1 110 ? 7.933 6.142 -9.313 1.00 88.62 110 HIS A CA 1
ATOM 846 C C . HIS A 1 110 ? 9.074 5.134 -9.082 1.00 88.62 110 HIS A C 1
ATOM 848 O O . HIS A 1 110 ? 10.107 5.220 -9.743 1.00 88.62 110 HIS A O 1
ATOM 854 N N . ASP A 1 111 ? 8.918 4.190 -8.147 1.00 88.31 111 ASP A N 1
ATOM 855 C CA . ASP A 1 111 ? 9.920 3.170 -7.850 1.00 88.31 111 ASP A CA 1
ATOM 856 C C . ASP A 1 111 ? 9.715 1.935 -8.744 1.00 88.31 111 ASP A C 1
ATOM 858 O O . ASP A 1 111 ? 8.673 1.273 -8.753 1.00 88.31 111 ASP A O 1
ATOM 862 N N . GLN A 1 112 ? 10.751 1.612 -9.512 1.00 87.31 112 GLN A N 1
ATOM 863 C CA . GLN A 1 112 ? 10.750 0.504 -10.465 1.00 87.31 112 GLN A CA 1
ATOM 864 C C . GLN A 1 112 ? 10.641 -0.851 -9.756 1.00 87.31 112 GLN A C 1
ATOM 866 O O . GLN A 1 112 ? 9.916 -1.740 -10.203 1.00 87.31 112 GLN A O 1
ATOM 871 N N . ARG A 1 113 ? 11.345 -1.020 -8.629 1.00 86.38 113 ARG A N 1
ATOM 872 C CA . ARG A 1 113 ? 11.362 -2.276 -7.868 1.00 86.38 113 ARG A CA 1
ATOM 873 C C . ARG A 1 113 ? 10.002 -2.541 -7.246 1.00 86.38 113 ARG A C 1
ATOM 875 O O . ARG A 1 113 ? 9.555 -3.686 -7.259 1.00 86.38 113 ARG A O 1
ATOM 882 N N . GLU A 1 114 ? 9.328 -1.498 -6.768 1.00 89.31 114 GLU A N 1
ATOM 883 C CA . GLU A 1 114 ? 7.943 -1.584 -6.295 1.00 89.31 114 GLU A CA 1
ATOM 884 C C . GLU A 1 114 ? 7.014 -2.148 -7.370 1.00 89.31 114 GLU A C 1
ATOM 886 O O . GLU A 1 114 ? 6.305 -3.129 -7.124 1.00 89.31 114 GLU A O 1
ATOM 891 N N . ALA A 1 115 ? 7.056 -1.564 -8.572 1.00 90.44 115 ALA A N 1
ATOM 892 C CA . ALA A 1 115 ? 6.234 -2.000 -9.695 1.00 90.44 115 ALA A CA 1
ATOM 893 C C . ALA A 1 115 ? 6.530 -3.456 -10.087 1.00 90.44 115 ALA A C 1
ATOM 895 O O . ALA A 1 115 ? 5.603 -4.242 -10.277 1.00 90.44 115 ALA A O 1
ATOM 896 N N . MET A 1 116 ? 7.809 -3.842 -10.149 1.00 89.12 116 MET A N 1
ATOM 897 C CA . MET A 1 116 ? 8.202 -5.208 -10.513 1.00 89.12 116 MET A CA 1
ATOM 898 C C . MET A 1 116 ? 7.836 -6.254 -9.449 1.00 89.12 116 MET A C 1
ATOM 900 O O . MET A 1 116 ? 7.622 -7.415 -9.793 1.00 89.12 116 MET A O 1
ATOM 904 N N . THR A 1 117 ? 7.769 -5.868 -8.172 1.00 88.94 117 THR A N 1
ATOM 905 C CA . THR A 1 117 ? 7.563 -6.807 -7.053 1.00 88.94 117 THR A CA 1
ATOM 906 C C . THR A 1 117 ? 6.086 -7.021 -6.726 1.00 88.94 117 THR A C 1
ATOM 908 O O . THR A 1 117 ? 5.694 -8.112 -6.315 1.00 88.94 117 THR A O 1
ATOM 911 N N . MET A 1 118 ? 5.248 -5.992 -6.890 1.00 91.12 118 MET A N 1
ATOM 912 C CA . MET A 1 118 ? 3.853 -6.031 -6.432 1.00 91.12 118 MET A CA 1
ATOM 913 C C . MET A 1 118 ? 2.821 -6.230 -7.549 1.00 91.12 118 MET A C 1
ATOM 915 O O . MET A 1 118 ? 1.688 -6.624 -7.255 1.00 91.12 118 MET A O 1
ATOM 919 N N . ALA A 1 119 ? 3.159 -5.920 -8.802 1.00 93.31 119 ALA A N 1
ATOM 920 C CA . ALA A 1 119 ? 2.172 -5.827 -9.871 1.00 93.31 119 ALA A CA 1
ATOM 921 C C . ALA A 1 119 ? 2.025 -7.122 -10.680 1.00 93.31 119 ALA A C 1
ATOM 923 O O . ALA A 1 119 ? 3.002 -7.785 -11.015 1.00 93.31 119 ALA A O 1
ATOM 924 N N . ASP A 1 120 ? 0.790 -7.430 -11.075 1.00 94.56 120 ASP A N 1
ATOM 925 C CA . ASP A 1 120 ? 0.510 -8.404 -12.141 1.00 94.56 120 ASP A CA 1
ATOM 926 C C . ASP A 1 120 ? 0.688 -7.776 -13.533 1.00 94.56 120 ASP A C 1
ATOM 928 O O . ASP A 1 120 ? 1.135 -8.424 -14.477 1.00 94.56 120 ASP A O 1
ATOM 932 N N . LEU A 1 121 ? 0.349 -6.490 -13.641 1.00 95.81 121 LEU A N 1
ATOM 933 C CA . LEU A 1 121 ? 0.429 -5.667 -14.840 1.00 95.81 121 LEU A CA 1
ATOM 934 C C . LEU A 1 121 ? 1.066 -4.331 -14.466 1.00 95.81 121 LEU A C 1
ATOM 936 O O . LEU A 1 121 ? 0.608 -3.668 -13.537 1.00 95.81 121 LEU A O 1
ATOM 940 N N . VAL A 1 122 ? 2.079 -3.915 -15.217 1.00 95.62 122 VAL A N 1
ATOM 941 C CA . VAL A 1 122 ? 2.705 -2.602 -15.060 1.00 95.62 122 VAL A CA 1
ATOM 942 C C . VAL A 1 122 ? 2.284 -1.732 -16.235 1.00 95.62 122 VAL A C 1
ATOM 944 O O . VAL A 1 122 ? 2.275 -2.181 -17.380 1.00 95.62 122 VAL A O 1
ATOM 947 N N . VAL A 1 123 ? 1.908 -0.488 -15.950 1.00 95.88 123 VAL A N 1
ATOM 948 C CA . VAL A 1 123 ? 1.541 0.506 -16.962 1.00 95.88 123 VAL A CA 1
ATOM 949 C C . VAL A 1 123 ? 2.565 1.628 -16.897 1.00 95.88 123 VAL A C 1
ATOM 951 O O . VAL A 1 123 ? 2.573 2.414 -15.953 1.00 95.88 123 VAL A O 1
ATOM 954 N N . VAL A 1 124 ? 3.441 1.691 -17.897 1.00 94.38 124 VAL A N 1
ATOM 955 C CA . VAL A 1 124 ? 4.443 2.750 -18.034 1.00 94.38 124 VAL A CA 1
ATOM 956 C C . VAL A 1 124 ? 3.826 3.894 -18.823 1.00 94.38 124 VAL A C 1
ATOM 958 O O . VAL A 1 124 ? 3.359 3.709 -19.951 1.00 94.38 124 VAL A O 1
ATOM 961 N N . MET A 1 125 ? 3.823 5.084 -18.230 1.00 93.12 125 MET A N 1
ATOM 962 C CA . MET A 1 125 ? 3.279 6.295 -18.836 1.00 93.12 125 MET A CA 1
ATOM 963 C C . MET A 1 125 ? 4.382 7.325 -19.083 1.00 93.12 125 MET A C 1
ATOM 965 O O . MET A 1 125 ? 5.304 7.461 -18.287 1.00 93.12 125 MET A O 1
ATOM 969 N N . GLY A 1 126 ? 4.261 8.072 -20.178 1.00 89.62 126 GLY A N 1
ATOM 970 C CA . GLY A 1 126 ? 5.141 9.183 -20.535 1.00 89.62 126 GLY A CA 1
ATOM 971 C C . GLY A 1 126 ? 4.370 10.203 -21.369 1.00 89.62 126 GLY A C 1
ATOM 972 O O . GLY A 1 126 ? 3.564 9.818 -22.214 1.00 89.62 126 GLY A O 1
ATOM 973 N N . GLU A 1 127 ? 4.565 11.497 -21.098 1.00 91.00 127 GLU A N 1
ATOM 974 C CA . GLU A 1 127 ? 3.882 12.601 -21.807 1.00 91.00 127 GLU A CA 1
ATOM 975 C C . GLU A 1 127 ? 2.344 12.459 -21.843 1.00 91.00 127 GLU A C 1
ATOM 977 O O . GLU A 1 127 ? 1.683 12.760 -22.837 1.00 91.00 127 GLU A O 1
ATOM 982 N N . GLY A 1 128 ? 1.754 11.936 -20.764 1.00 92.94 128 GLY A N 1
ATOM 983 C CA . GLY A 1 128 ? 0.307 11.712 -20.672 1.00 92.94 128 GLY A CA 1
ATOM 984 C C . GLY A 1 128 ? -0.223 10.544 -21.516 1.00 92.94 128 GLY A C 1
ATOM 985 O O . GLY A 1 128 ? -1.437 10.384 -21.627 1.00 92.94 128 GLY A O 1
ATOM 986 N N . ARG A 1 129 ? 0.649 9.711 -22.097 1.00 94.50 129 ARG A N 1
ATOM 987 C CA . ARG A 1 129 ? 0.276 8.520 -22.875 1.00 94.50 129 ARG A CA 1
ATOM 988 C C . ARG A 1 129 ? 0.832 7.249 -22.244 1.00 94.50 129 ARG A C 1
ATOM 990 O O . ARG A 1 129 ? 1.900 7.261 -21.639 1.00 94.50 129 ARG A O 1
ATOM 997 N N . ILE A 1 130 ? 0.121 6.137 -22.424 1.00 95.56 130 ILE A N 1
ATOM 998 C CA . ILE A 1 130 ? 0.647 4.808 -22.094 1.00 95.56 130 ILE A CA 1
ATOM 999 C C . ILE A 1 130 ? 1.704 4.459 -23.142 1.00 95.56 130 ILE A C 1
ATOM 1001 O O . ILE A 1 130 ? 1.403 4.412 -24.333 1.00 95.56 130 ILE A O 1
ATOM 1005 N N . ARG A 1 131 ? 2.937 4.235 -22.690 1.00 95.06 131 ARG A N 1
ATOM 1006 C CA . ARG A 1 131 ? 4.062 3.796 -23.527 1.00 95.06 131 ARG A CA 1
ATOM 1007 C C . ARG A 1 131 ? 4.073 2.277 -23.651 1.00 95.06 131 ARG A C 1
ATOM 1009 O O . ARG A 1 131 ? 4.276 1.748 -24.737 1.00 95.06 131 ARG A O 1
ATOM 1016 N N . GLN A 1 132 ? 3.795 1.581 -22.549 1.00 95.56 132 GLN A N 1
ATOM 1017 C CA . GLN A 1 132 ? 3.661 0.128 -22.518 1.00 95.56 132 GLN A CA 1
ATOM 1018 C C . GLN A 1 132 ? 2.782 -0.300 -21.345 1.00 95.56 132 GLN A C 1
ATOM 1020 O O . GLN A 1 132 ? 2.864 0.269 -20.258 1.00 95.56 132 GLN A O 1
ATOM 1025 N N . ALA A 1 133 ? 1.961 -1.324 -21.561 1.00 96.94 133 ALA A N 1
ATOM 1026 C CA . ALA A 1 133 ? 1.220 -2.008 -20.512 1.00 96.94 133 ALA A CA 1
ATOM 1027 C C . ALA A 1 133 ? 1.412 -3.515 -20.689 1.00 96.94 133 ALA A C 1
ATOM 1029 O O . ALA A 1 133 ? 0.903 -4.086 -21.651 1.00 96.94 133 ALA A O 1
ATOM 1030 N N . ALA A 1 134 ? 2.187 -4.142 -19.808 1.00 96.06 134 ALA A N 1
ATOM 1031 C CA . ALA A 1 134 ? 2.478 -5.572 -19.886 1.00 96.06 134 ALA A CA 1
ATOM 1032 C C . ALA A 1 134 ? 2.881 -6.128 -18.507 1.00 96.06 134 ALA A C 1
ATOM 1034 O O . ALA A 1 134 ? 3.120 -5.351 -17.574 1.00 96.06 134 ALA A O 1
ATOM 1035 N N . PRO A 1 135 ? 2.942 -7.461 -18.332 1.00 96.25 135 PRO A N 1
ATOM 1036 C CA . PRO A 1 135 ? 3.463 -8.054 -17.107 1.00 96.25 135 PRO A CA 1
ATOM 1037 C C . PRO A 1 135 ? 4.905 -7.597 -16.823 1.00 96.25 135 PRO A C 1
ATOM 1039 O O . PRO A 1 135 ? 5.669 -7.406 -17.774 1.00 96.25 135 PRO A O 1
ATOM 1042 N N . PRO A 1 136 ? 5.329 -7.491 -15.547 1.00 93.19 136 PRO A N 1
ATOM 1043 C CA . PRO A 1 136 ? 6.669 -7.026 -15.165 1.00 93.19 136 PRO A CA 1
ATOM 1044 C C . PRO A 1 136 ? 7.821 -7.660 -15.960 1.00 93.19 136 PRO A C 1
ATOM 1046 O O . PRO A 1 136 ? 8.698 -6.972 -16.480 1.00 93.19 136 PRO A O 1
ATOM 1049 N N . VAL A 1 137 ? 7.784 -8.988 -16.117 1.00 92.12 137 VAL A N 1
ATOM 1050 C CA . VAL A 1 137 ? 8.810 -9.755 -16.842 1.00 92.12 137 VAL A CA 1
ATOM 1051 C C . VAL A 1 137 ? 8.887 -9.356 -18.315 1.00 92.12 137 VAL A C 1
ATOM 1053 O O . VAL A 1 137 ? 9.969 -9.367 -18.901 1.00 92.12 137 VAL A O 1
ATOM 1056 N N . GLU A 1 138 ? 7.755 -9.018 -18.926 1.00 93.56 138 GLU A N 1
ATOM 1057 C CA . GLU A 1 138 ? 7.710 -8.589 -20.317 1.00 93.56 138 GLU A CA 1
ATOM 1058 C C . GLU A 1 138 ? 8.246 -7.173 -20.473 1.00 93.56 138 GLU A C 1
ATOM 1060 O O . GLU A 1 138 ? 9.072 -6.961 -21.356 1.00 93.56 138 GLU A O 1
ATOM 1065 N N . ILE A 1 139 ? 7.875 -6.241 -19.587 1.00 91.94 139 ILE A N 1
ATOM 1066 C CA . ILE A 1 139 ? 8.434 -4.885 -19.654 1.00 91.94 139 ILE A CA 1
ATOM 1067 C C . ILE A 1 139 ? 9.958 -4.920 -19.469 1.00 91.94 139 ILE A C 1
ATOM 1069 O O . ILE A 1 139 ? 10.682 -4.248 -20.197 1.00 91.94 139 ILE A O 1
ATOM 1073 N N . TYR A 1 140 ? 10.459 -5.778 -18.576 1.00 89.00 140 TYR A N 1
ATOM 1074 C CA . TYR A 1 140 ? 11.897 -5.974 -18.385 1.00 89.00 140 TYR A CA 1
ATOM 1075 C C . TYR A 1 140 ? 12.602 -6.579 -19.605 1.00 89.00 140 TYR A C 1
ATOM 1077 O O . TYR A 1 140 ? 13.674 -6.125 -19.995 1.00 89.00 140 TYR A O 1
ATOM 1085 N N . ARG A 1 141 ? 12.034 -7.625 -20.216 1.00 90.06 141 ARG A N 1
ATOM 1086 C CA . ARG A 1 141 ? 12.704 -8.359 -21.306 1.00 90.06 141 ARG A CA 1
ATOM 1087 C C . ARG A 1 141 ? 12.488 -7.752 -22.689 1.00 90.06 141 ARG A C 1
ATOM 1089 O O . ARG A 1 141 ? 13.277 -8.024 -23.591 1.00 90.06 141 ARG A O 1
ATOM 1096 N N . LYS A 1 142 ? 11.388 -7.030 -22.885 1.00 91.19 142 LYS A N 1
ATOM 1097 C CA . LYS A 1 142 ? 10.922 -6.513 -24.176 1.00 91.19 142 LYS A CA 1
ATOM 1098 C C . LYS A 1 142 ? 10.316 -5.113 -23.991 1.00 91.19 142 LYS A C 1
ATOM 1100 O O . LYS A 1 142 ? 9.103 -4.946 -24.151 1.00 91.19 142 LYS A O 1
ATOM 1105 N N . PRO A 1 143 ? 11.134 -4.108 -23.640 1.00 92.06 143 PRO A N 1
ATOM 1106 C CA . PRO A 1 143 ? 10.662 -2.733 -23.582 1.00 92.06 143 PRO A CA 1
ATOM 1107 C C . PRO A 1 143 ? 10.220 -2.271 -24.978 1.00 92.06 143 PRO A C 1
ATOM 1109 O O . PRO A 1 143 ? 10.886 -2.553 -25.975 1.00 92.06 143 PRO A O 1
ATOM 1112 N N . ALA A 1 144 ? 9.087 -1.575 -25.051 1.00 91.50 144 ALA A N 1
ATOM 1113 C CA . ALA A 1 144 ? 8.502 -1.113 -26.310 1.00 91.50 144 ALA A CA 1
ATOM 1114 C C . ALA A 1 144 ? 9.331 -0.008 -26.985 1.00 91.50 144 ALA A C 1
ATOM 1116 O O . ALA A 1 144 ? 9.304 0.127 -28.207 1.00 91.50 144 ALA A O 1
ATOM 1117 N N . ASP A 1 145 ? 10.066 0.780 -26.198 1.00 89.44 145 ASP A N 1
ATOM 1118 C CA . ASP A 1 145 ? 10.935 1.849 -26.680 1.00 89.44 145 ASP A CA 1
ATOM 1119 C C . ASP A 1 145 ? 12.075 2.149 -25.684 1.00 89.44 145 ASP A C 1
ATOM 1121 O O . ASP A 1 145 ? 12.161 1.561 -24.602 1.00 89.44 145 ASP A O 1
ATOM 1125 N N . ALA A 1 146 ? 12.962 3.078 -26.058 1.00 86.44 146 ALA A N 1
ATOM 1126 C CA . ALA A 1 146 ? 14.096 3.487 -25.231 1.00 86.44 146 ALA A CA 1
ATOM 1127 C C . ALA A 1 146 ? 13.682 4.140 -23.899 1.00 86.44 146 ALA A C 1
ATOM 1129 O O . ALA A 1 146 ? 14.393 3.984 -22.912 1.00 86.44 146 ALA A O 1
ATOM 1130 N N . PHE A 1 147 ? 12.535 4.827 -23.850 1.00 87.19 147 PHE A N 1
ATOM 1131 C CA . PHE A 1 147 ? 12.019 5.424 -22.617 1.00 87.19 147 PHE A CA 1
ATOM 1132 C C . PHE A 1 147 ? 11.594 4.335 -21.629 1.00 87.19 147 PHE A C 1
ATOM 1134 O O . PHE A 1 147 ? 11.934 4.400 -20.454 1.00 87.19 147 PHE A O 1
ATOM 1141 N N . VAL A 1 148 ? 10.900 3.295 -22.101 1.00 88.88 148 VAL A N 1
ATOM 1142 C CA . VAL A 1 148 ? 10.524 2.158 -21.253 1.00 88.88 148 VAL A CA 1
ATOM 1143 C C . VAL A 1 148 ? 11.757 1.354 -20.820 1.00 88.88 148 VAL A C 1
ATOM 1145 O O . VAL A 1 148 ? 11.816 0.896 -19.681 1.00 88.88 148 VAL A O 1
ATOM 1148 N N . ALA A 1 149 ? 12.763 1.219 -21.689 1.00 87.50 149 ALA A N 1
ATOM 1149 C CA . ALA A 1 149 ? 14.022 0.547 -21.358 1.00 87.50 149 ALA A CA 1
ATOM 1150 C C . ALA A 1 149 ? 14.833 1.285 -20.274 1.00 87.50 149 ALA A C 1
ATOM 1152 O O . ALA A 1 149 ? 15.411 0.638 -19.398 1.00 87.50 149 ALA A O 1
ATOM 1153 N N . ASP A 1 150 ? 14.860 2.619 -20.325 1.00 82.62 150 ASP A N 1
ATOM 1154 C CA . ASP A 1 150 ? 15.478 3.481 -19.308 1.00 82.62 150 ASP A CA 1
ATOM 1155 C C . ASP A 1 150 ? 14.660 3.486 -18.004 1.00 82.62 150 ASP A C 1
ATOM 1157 O O . ASP A 1 150 ? 15.201 3.420 -16.901 1.00 82.62 150 ASP A O 1
ATOM 1161 N N . PHE A 1 151 ? 13.329 3.448 -18.119 1.00 79.75 151 PHE A N 1
ATOM 1162 C C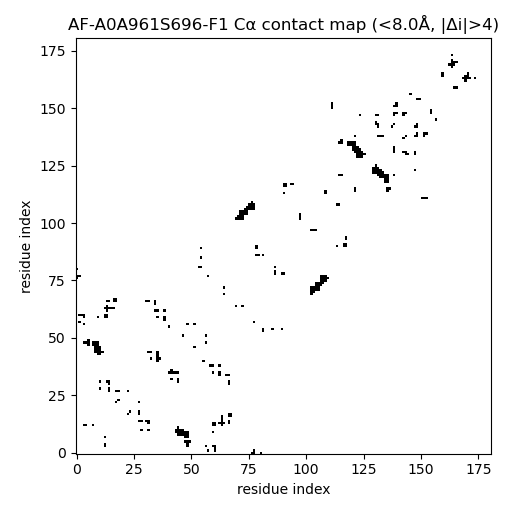A . PHE A 1 151 ? 12.435 3.406 -16.967 1.00 79.75 151 PHE A CA 1
ATOM 1163 C C . PHE A 1 151 ? 12.529 2.108 -16.156 1.00 79.75 151 PHE A C 1
ATOM 1165 O O . PHE A 1 151 ? 12.211 2.133 -14.978 1.00 79.75 151 PHE A O 1
ATOM 1172 N N . ILE A 1 152 ? 12.898 0.964 -16.734 1.00 80.31 152 ILE A N 1
ATOM 1173 C CA . ILE A 1 152 ? 12.862 -0.329 -16.019 1.00 80.31 152 ILE A CA 1
ATOM 1174 C C . ILE A 1 152 ? 14.208 -0.704 -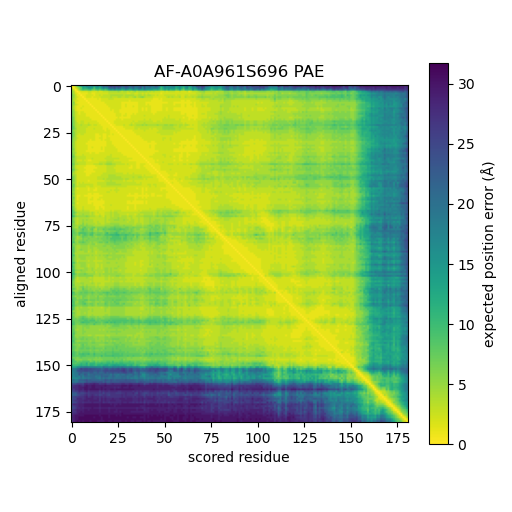15.388 1.00 80.31 152 ILE A C 1
ATOM 1176 O O . ILE A 1 152 ? 14.262 -1.570 -14.510 1.00 80.31 152 ILE A O 1
ATOM 1180 N N . GLY A 1 153 ? 15.305 -0.074 -15.802 1.00 69.00 153 GLY A N 1
ATOM 1181 C CA . GLY A 1 153 ? 16.603 -0.382 -15.224 1.00 69.00 153 GLY A CA 1
ATOM 1182 C C . GLY A 1 153 ? 17.700 0.595 -15.600 1.00 69.00 153 GLY A C 1
ATOM 1183 O O . GLY A 1 153 ? 17.540 1.460 -16.451 1.00 69.00 153 GLY A O 1
ATOM 1184 N N . SER A 1 154 ? 18.860 0.408 -14.972 1.00 62.66 154 SER A N 1
ATOM 1185 C CA . SER A 1 154 ? 20.113 1.079 -15.326 1.00 62.66 154 SER A CA 1
ATOM 1186 C C . SER A 1 154 ? 20.647 0.528 -16.655 1.00 62.66 154 SER A C 1
ATOM 1188 O O . SER A 1 154 ? 21.649 -0.186 -16.697 1.00 62.66 154 SER A O 1
ATOM 1190 N N . THR A 1 155 ? 19.921 0.779 -17.740 1.00 61.31 155 THR A N 1
ATOM 1191 C CA . THR A 1 155 ? 20.269 0.302 -19.075 1.00 61.31 155 THR A CA 1
ATOM 1192 C C . THR A 1 155 ? 21.245 1.284 -19.707 1.00 61.31 155 THR A C 1
ATOM 1194 O O . THR A 1 155 ? 20.921 2.446 -19.924 1.00 61.31 155 THR A O 1
ATOM 1197 N N . ASN A 1 156 ? 22.445 0.819 -20.054 1.00 64.38 156 ASN A N 1
ATOM 1198 C CA . ASN A 1 156 ? 23.347 1.620 -20.874 1.00 64.38 156 ASN A CA 1
ATOM 1199 C C . ASN A 1 156 ? 22.866 1.577 -22.326 1.00 64.38 156 ASN A C 1
ATOM 1201 O O . ASN A 1 156 ? 23.058 0.581 -23.026 1.00 64.38 156 ASN A O 1
ATOM 1205 N N . LEU A 1 157 ? 22.242 2.662 -22.778 1.00 68.12 157 LEU A N 1
ATOM 1206 C CA . LEU A 1 157 ? 21.916 2.859 -24.185 1.00 68.12 157 LEU A CA 1
ATOM 1207 C C . LEU A 1 157 ? 23.188 3.280 -24.921 1.00 68.12 157 LEU A C 1
ATOM 1209 O O . LEU A 1 157 ? 23.694 4.385 -24.732 1.00 68.12 157 LEU A O 1
ATOM 1213 N N . ILE A 1 158 ? 23.723 2.383 -25.749 1.00 71.31 158 ILE A N 1
ATOM 1214 C CA . ILE A 1 158 ? 24.927 2.657 -26.533 1.00 71.31 158 ILE A CA 1
ATOM 1215 C C . ILE A 1 158 ? 24.499 3.085 -27.941 1.00 71.31 158 ILE A C 1
ATOM 1217 O O . ILE A 1 158 ? 23.836 2.305 -28.630 1.00 71.31 158 ILE A O 1
ATOM 1221 N N . PRO A 1 159 ? 24.872 4.296 -28.397 1.00 67.12 159 PRO A N 1
ATOM 1222 C CA . PRO A 1 159 ? 24.625 4.716 -29.767 1.00 67.12 159 PRO A CA 1
ATOM 1223 C C . PRO A 1 159 ? 25.309 3.757 -30.743 1.00 67.12 159 PRO A C 1
ATOM 1225 O O . PRO A 1 159 ? 26.501 3.478 -30.615 1.00 67.12 159 PRO A O 1
ATOM 1228 N N . PHE A 1 160 ? 24.565 3.272 -31.734 1.00 67.12 160 PHE A N 1
ATOM 1229 C CA . PHE A 1 160 ? 25.097 2.395 -32.770 1.00 67.12 160 PHE A CA 1
ATOM 1230 C C . PHE A 1 160 ? 25.093 3.116 -34.118 1.00 67.12 160 PHE A C 1
ATOM 1232 O O . PHE A 1 160 ? 24.046 3.551 -34.595 1.00 67.12 160 PHE A O 1
ATOM 1239 N N . GLY A 1 161 ? 26.276 3.274 -34.715 1.00 61.81 161 GLY A N 1
ATOM 1240 C CA . GLY A 1 161 ? 26.447 3.900 -36.026 1.00 61.81 161 GLY A CA 1
ATOM 1241 C C . GLY A 1 161 ? 26.223 2.923 -37.182 1.00 61.81 161 GLY A C 1
ATOM 1242 O O . GLY A 1 161 ? 26.389 1.708 -37.038 1.00 61.81 161 GLY A O 1
ATOM 1243 N N . GLN A 1 162 ? 25.883 3.452 -38.361 1.00 56.72 162 GLN A N 1
ATOM 1244 C CA . GLN A 1 162 ? 25.881 2.662 -39.595 1.00 56.72 162 GLN A CA 1
ATOM 1245 C C . GLN A 1 162 ? 27.291 2.097 -39.840 1.00 56.72 162 GLN A C 1
ATOM 1247 O O . GLN A 1 162 ? 28.251 2.856 -39.930 1.00 56.72 162 GLN A O 1
ATOM 1252 N N . GLY A 1 163 ? 27.417 0.768 -39.914 1.00 61.47 163 GLY A N 1
ATOM 1253 C CA . GLY A 1 163 ? 28.705 0.077 -40.092 1.00 61.47 163 GLY A CA 1
ATOM 1254 C C . GLY A 1 163 ? 29.032 -0.972 -39.028 1.00 61.47 163 GLY A C 1
ATOM 1255 O O . GLY A 1 163 ? 29.989 -1.722 -39.191 1.00 61.47 163 GLY A O 1
ATOM 1256 N N . GLY A 1 164 ? 28.216 -1.095 -37.979 1.00 56.78 164 GLY A N 1
ATOM 1257 C CA . GLY A 1 164 ? 28.225 -2.303 -37.164 1.00 56.78 164 GLY A CA 1
ATOM 1258 C C . GLY A 1 164 ? 29.256 -2.351 -36.036 1.00 56.78 164 GLY A C 1
ATOM 1259 O O . GLY A 1 164 ? 29.513 -3.442 -35.535 1.00 56.78 164 GLY A O 1
ATOM 1260 N N . THR A 1 165 ? 29.905 -1.241 -35.672 1.00 59.00 165 THR A N 1
ATOM 1261 C CA . THR A 1 165 ? 31.048 -1.274 -34.748 1.00 59.00 165 THR A CA 1
ATOM 1262 C C . THR A 1 165 ? 30.674 -0.888 -33.315 1.00 59.00 165 THR A C 1
ATOM 1264 O O . THR A 1 165 ? 30.057 0.145 -33.067 1.00 59.00 165 THR A O 1
ATOM 1267 N N . LEU A 1 166 ? 31.078 -1.718 -32.350 1.00 62.19 166 LEU A N 1
ATOM 1268 C CA . LEU A 1 166 ? 31.008 -1.458 -30.911 1.00 62.19 166 LEU A CA 1
ATOM 1269 C C . LEU A 1 166 ? 32.443 -1.430 -30.371 1.00 62.19 166 LEU A C 1
ATOM 1271 O O . LEU A 1 166 ? 33.195 -2.377 -30.586 1.00 62.19 166 LEU A O 1
ATOM 1275 N N . LEU A 1 167 ? 32.850 -0.334 -29.717 1.00 66.44 167 LEU A N 1
ATOM 1276 C CA . LEU A 1 167 ? 34.237 -0.127 -29.255 1.00 66.44 167 LEU A CA 1
ATOM 1277 C C . LEU A 1 167 ? 35.296 -0.318 -30.366 1.00 66.44 167 LEU A C 1
ATOM 1279 O O . LEU A 1 167 ? 36.396 -0.795 -30.113 1.00 66.44 167 LEU A O 1
ATOM 1283 N N . GLY A 1 168 ? 34.960 0.033 -31.612 1.00 63.94 168 GLY A N 1
ATOM 1284 C CA . GLY A 1 168 ? 35.858 -0.117 -32.765 1.00 63.94 168 GLY A CA 1
ATOM 1285 C C . GLY A 1 168 ? 35.898 -1.520 -33.386 1.00 63.94 168 GLY A C 1
ATOM 1286 O O . GLY A 1 168 ? 36.571 -1.703 -34.397 1.00 63.94 168 GLY A O 1
ATOM 1287 N N . HIS A 1 169 ? 35.150 -2.489 -32.851 1.00 63.88 169 HIS A N 1
ATOM 1288 C CA . HIS A 1 169 ? 35.069 -3.846 -33.395 1.00 63.88 169 HIS A CA 1
ATOM 1289 C C . HIS A 1 169 ? 33.722 -4.112 -34.078 1.00 63.88 169 HIS A C 1
ATOM 1291 O O . HIS A 1 169 ? 32.685 -3.766 -33.511 1.00 63.88 169 HIS A O 1
ATOM 1297 N N . PRO A 1 170 ? 33.701 -4.733 -35.273 1.00 65.00 170 PRO A N 1
ATOM 1298 C CA . PRO A 1 170 ? 32.458 -5.126 -35.928 1.00 65.00 170 PRO A CA 1
ATOM 1299 C C . PRO A 1 170 ? 31.733 -6.204 -35.110 1.00 65.00 170 PRO A C 1
ATOM 1301 O O . PRO A 1 170 ? 32.354 -7.160 -34.651 1.00 65.00 170 PRO A O 1
ATOM 1304 N N . MET A 1 171 ? 30.419 -6.053 -34.945 1.00 62.28 171 MET A N 1
ATOM 1305 C CA . MET A 1 171 ? 29.537 -6.983 -34.233 1.00 62.28 171 MET A CA 1
ATOM 1306 C C . MET A 1 171 ? 28.817 -7.906 -35.234 1.00 62.28 171 MET A C 1
ATOM 1308 O O . MET A 1 171 ? 27.779 -7.522 -35.783 1.00 62.28 171 MET A O 1
ATOM 1312 N N . PRO A 1 172 ? 29.332 -9.119 -35.513 1.00 55.53 172 PRO A N 1
ATOM 1313 C CA . PRO A 1 172 ? 28.659 -10.061 -36.401 1.00 55.53 172 PRO A CA 1
ATOM 1314 C C . PRO A 1 172 ? 27.329 -10.534 -35.793 1.00 55.53 172 PRO A C 1
ATOM 1316 O O . PRO A 1 172 ? 27.272 -10.942 -34.636 1.00 55.53 172 PRO A O 1
ATOM 1319 N N . GLY A 1 173 ? 26.253 -10.489 -36.584 1.00 58.06 173 GLY A N 1
ATOM 1320 C CA . GLY A 1 173 ? 24.922 -10.985 -36.201 1.00 58.06 173 GLY A CA 1
ATOM 1321 C C . GLY A 1 173 ? 23.910 -9.924 -35.747 1.00 58.06 173 GLY A C 1
ATOM 1322 O O . GLY A 1 173 ? 22.742 -10.258 -35.571 1.00 58.06 173 GLY A O 1
ATOM 1323 N N . PHE A 1 174 ? 24.305 -8.653 -35.616 1.00 56.28 174 PHE A N 1
ATOM 1324 C CA . PHE A 1 174 ? 23.375 -7.548 -35.354 1.00 56.28 174 PHE A CA 1
ATOM 1325 C C . PHE A 1 174 ? 23.045 -6.799 -36.650 1.00 56.28 174 PHE A C 1
ATOM 1327 O O . PHE A 1 174 ? 23.792 -5.929 -37.092 1.00 56.28 174 PHE A O 1
ATOM 1334 N N . SER A 1 175 ? 21.903 -7.115 -37.263 1.00 55.47 175 SER A N 1
ATOM 1335 C CA . SER A 1 175 ? 21.287 -6.234 -38.258 1.00 55.47 175 SER A CA 1
ATOM 1336 C C . SER A 1 175 ? 20.331 -5.286 -37.542 1.00 55.47 175 SER A C 1
ATOM 1338 O O . SER A 1 175 ? 19.426 -5.751 -36.848 1.00 55.47 175 SER A O 1
ATOM 1340 N N . LEU A 1 176 ? 20.489 -3.973 -37.730 1.00 54.41 176 LEU A N 1
ATOM 1341 C CA . LEU A 1 176 ? 19.430 -3.025 -37.387 1.00 54.41 176 LEU A CA 1
ATOM 1342 C C . LEU A 1 176 ? 18.174 -3.453 -38.155 1.00 54.41 176 LEU A C 1
ATOM 1344 O O . LEU A 1 176 ? 18.161 -3.413 -39.386 1.00 54.41 176 LEU A O 1
ATOM 1348 N N . ALA A 1 177 ? 17.136 -3.900 -37.444 1.00 51.00 177 ALA A N 1
ATOM 1349 C CA . ALA A 1 177 ? 15.819 -4.019 -38.050 1.00 51.00 177 ALA A CA 1
ATOM 1350 C C . ALA A 1 177 ? 15.466 -2.620 -38.557 1.00 51.00 177 ALA A C 1
ATOM 1352 O O . ALA A 1 177 ? 15.439 -1.678 -37.765 1.00 51.00 177 ALA A O 1
ATOM 1353 N N . ALA A 1 178 ? 15.306 -2.471 -39.873 1.00 45.88 178 ALA A N 1
ATOM 1354 C CA . ALA A 1 178 ? 15.023 -1.190 -40.498 1.00 45.88 178 ALA A CA 1
ATOM 1355 C C . ALA A 1 178 ? 13.791 -0.573 -39.820 1.00 45.88 178 ALA A C 1
ATOM 1357 O O . ALA A 1 178 ? 12.669 -1.048 -40.003 1.00 45.88 178 ALA A O 1
ATOM 1358 N N . GLY A 1 179 ? 14.016 0.435 -38.975 1.00 38.62 179 GLY A N 1
ATOM 1359 C CA . GLY A 1 179 ? 12.944 1.160 -38.313 1.00 38.62 179 GLY A CA 1
ATOM 1360 C C . GLY A 1 179 ? 12.065 1.797 -39.380 1.00 38.62 179 GLY A C 1
ATOM 1361 O O . GLY A 1 179 ? 12.574 2.468 -40.278 1.00 38.62 179 GLY A O 1
ATOM 1362 N N . ARG A 1 180 ? 10.752 1.556 -39.313 1.00 40.41 180 ARG A N 1
ATOM 1363 C CA . ARG A 1 180 ? 9.790 2.378 -40.052 1.00 40.41 180 ARG A CA 1
ATOM 1364 C C . ARG A 1 180 ? 9.904 3.797 -39.495 1.00 40.41 180 ARG A C 1
ATOM 1366 O O . ARG A 1 180 ? 9.801 3.964 -38.280 1.00 40.41 180 ARG A O 1
ATOM 1373 N N . GLY A 1 181 ? 10.228 4.733 -40.386 1.00 35.19 181 GLY A N 1
ATOM 1374 C CA . GLY A 1 181 ? 10.376 6.158 -40.088 1.00 35.19 181 GLY A CA 1
ATOM 1375 C C . GLY A 1 181 ? 9.075 6.854 -39.730 1.00 35.19 181 GLY A C 1
ATOM 1376 O O . GLY A 1 181 ? 8.012 6.191 -39.740 1.00 35.19 181 GLY A O 1
#

Mean predicted aligned error: 8.32 Å

Sequence (181 aa):
SLALFPHLDVGGNIAYPLKIRGADRATRQARVEELLKLIHLPGFADRPVSKLSGGQRQRVAIARALALSPKLFLLDEPLSALDAKLREAMQVELRQLQQQLGITTIVVTHDQREAMTMADLVVVMGEGRIRQAAPPVEIYRKPADAFVADFIGSTNLIPFGQGGTLLGHPMPGFSLAAGRG

Nearest PDB structures (foldseek):
  2d62-assembly1_A-2  TM=9.213E-01  e=3.969E-15  Pyrococcus horikoshii
  2it1-assembly1_B  TM=9.775E-01  e=3.931E-14  Pyrococcus horikoshii
  3rlf-assembly1_B  TM=8.286E-01  e=6.084E-14  Escherichia coli K-12
  8hpr-assembly1_D  TM=8.417E-01  e=3.931E-14  Mycolicibacterium smegmatis MC2 155
  1oxv-assembly3_D  TM=9.750E-01  e=3.274E-12  Saccharolobus solfataricus

Foldseek 3Di:
DLDQDQPAFLLCSLLVVVVVVVHDPVLSNVLSQVLCVLLVNHPRNRPGLVPDDPLRNLSSSVSSQCSVVDLEAEAEQSQVPDDPVSSVVVLVSVLVSCVVSVHHYDYDDQDLVSCLRRDQWDFDDDPNDTQDIGGSVCLQPPPSDPVSVVSNDPDPDDDDDPPQDDPRDHDPPDDDPPDDD

Secondary structure (DSSP, 8-state):
-----TTSBHHHHHHHHHHHTT--HHHHHHHHHHHHHHTT-TT-TT-BGGGS-HHHHHHHHHHHHHTT--SEEEEESTTTTS-HHHHHHHHHHHHHHHHHHT-EEEEE-S-HHHHHHH-SSEEEEETTEEEEEE-HHHHHHS-SSHHHHHHHS--------TT-EETTEE-TT--------